Protein AF-A0AA38KCP5-F1 (afdb_monomer_lite)

Sequence (345 aa):
HHTRLYTLDSQVQYADRLSLLGIGNWLARKWRNTQTRRLEADTQVISSAKQDRYLREQWKSQLSSQTRPLPRQTKNAGRSAVEEAIRLRKVRDTLRDRVSALEDVLSDINSEDYQVAEVEGKLPDLRGKLAQVQAKLIRQEQLLGVVGQQQYRHLATSPFMALRMNAHALKVRLRNRLTSRKFERDRIERSFRRQQYNDRKVRTQTEDAVKRRDPGIQALARQYNILCHKMEELVRLKRAPRNAIAPQPIPLKELFDLDVDDVIWQDVGLDASGDIENPPAWLTDEDVKSGIKGILLRDRCDEELRRLKHECIALYHWLSEEWQVVNACIEAATNLGRCSDIVSV

Radius of gyration: 36.95 Å; chains: 1; bounding box: 89×46×126 Å

Foldseek 3Di:
DVVVVVVVVVVVVVVVVVVVVVVVVVLVVLLVVLVVLLVVLVVLQVVLVDDPVVLVVLVVVVCCVVVPPQDDDDPCPVVVLLVVLVVLVVVLVVLVVVLVVLVVLCVDPPRDPVSNVVSVVCNVVSVVVNVVSVVVNVVSCVVCPPVRNVLSVVVNVAPLSVLLQVLLSLLVVLVVLLVVLVVLVVVLVVCVVVDDDDCVPVSVVSVVVSVVCLVVSLVSLVVSQVSLVVSVVCVVVVRDPDPQDRQDRADSVCSNVDDPPGSSPDCRNNDPPVPPPDDRCCVPPPSSVSSSVSSVSNVVSVVSSVVSVVVVVVVVVVVVVVVVVVVVVVVVVVVVVVVVVVVVD

Structure (mmCIF, N/CA/C/O backbone):
data_AF-A0AA38KCP5-F1
#
_entry.id   AF-A0AA38KCP5-F1
#
loop_
_atom_site.group_PDB
_atom_site.id
_atom_site.type_symbol
_atom_site.label_atom_id
_atom_site.label_alt_id
_atom_site.label_comp_id
_atom_site.label_asym_id
_atom_site.label_entity_id
_atom_site.label_seq_id
_atom_site.pdbx_PDB_ins_code
_atom_site.Cartn_x
_atom_site.Cartn_y
_atom_site.Cartn_z
_atom_site.occupancy
_atom_site.B_iso_or_equiv
_atom_site.auth_seq_id
_atom_site.auth_comp_id
_atom_site.auth_asym_id
_atom_site.auth_atom_id
_atom_site.pdbx_PDB_model_num
ATOM 1 N N . HIS A 1 1 ? 11.038 -2.712 -60.900 1.00 60.19 1 HIS A N 1
ATOM 2 C CA . HIS A 1 1 ? 10.964 -3.723 -59.819 1.00 60.19 1 HIS A CA 1
ATOM 3 C C . HIS A 1 1 ? 12.248 -3.738 -58.976 1.00 60.19 1 HIS A C 1
ATOM 5 O O . HIS A 1 1 ? 12.170 -3.446 -57.790 1.00 60.19 1 HIS A O 1
ATOM 11 N N . HIS A 1 2 ? 13.429 -3.945 -59.577 1.00 68.62 2 HIS A N 1
ATOM 12 C CA . HIS A 1 2 ? 14.726 -3.998 -58.872 1.00 68.62 2 HIS A CA 1
ATOM 13 C C . HIS A 1 2 ? 15.135 -2.705 -58.139 1.00 68.62 2 HIS A C 1
ATOM 15 O O . HIS A 1 2 ? 15.604 -2.771 -57.009 1.00 68.62 2 HIS A O 1
ATOM 21 N N . THR A 1 3 ? 14.871 -1.526 -58.709 1.00 74.44 3 THR A N 1
ATOM 22 C CA . THR A 1 3 ? 15.211 -0.233 -58.083 1.00 74.44 3 THR A CA 1
ATOM 23 C C . THR A 1 3 ? 14.449 -0.003 -56.777 1.00 74.44 3 THR A C 1
ATOM 25 O O . THR A 1 3 ? 15.015 0.464 -55.796 1.00 74.44 3 THR A O 1
ATOM 28 N N . ARG A 1 4 ? 13.169 -0.396 -56.728 1.00 81.62 4 ARG A N 1
ATOM 29 C CA . ARG A 1 4 ? 12.330 -0.277 -55.526 1.00 81.62 4 ARG A CA 1
ATOM 30 C C . ARG A 1 4 ? 12.815 -1.200 -54.407 1.00 81.62 4 ARG A C 1
ATOM 32 O O . ARG A 1 4 ? 12.875 -0.760 -53.267 1.00 81.62 4 ARG A O 1
ATOM 39 N N . LEU A 1 5 ? 13.179 -2.441 -54.740 1.00 81.19 5 LEU A N 1
ATOM 40 C CA . LEU A 1 5 ? 13.758 -3.395 -53.786 1.00 81.19 5 LEU A CA 1
ATOM 41 C C . LEU A 1 5 ? 15.070 -2.870 -53.198 1.00 81.19 5 LEU A C 1
ATOM 43 O O . LEU A 1 5 ? 15.195 -2.811 -51.984 1.00 81.19 5 LEU A O 1
ATOM 47 N N . TYR A 1 6 ? 15.988 -2.386 -54.039 1.00 83.38 6 TYR A N 1
ATOM 48 C CA . TYR A 1 6 ? 17.248 -1.787 -53.588 1.00 83.38 6 TYR A CA 1
ATOM 49 C C . TYR A 1 6 ? 17.039 -0.577 -52.663 1.00 83.38 6 TYR A C 1
ATOM 51 O O . TYR A 1 6 ? 17.722 -0.426 -51.651 1.00 83.38 6 TYR A O 1
ATOM 59 N N . THR A 1 7 ? 16.065 0.279 -52.990 1.00 83.44 7 THR A N 1
ATOM 60 C CA . THR A 1 7 ? 15.762 1.468 -52.178 1.00 83.44 7 THR A CA 1
ATOM 61 C C . THR A 1 7 ? 15.190 1.078 -50.813 1.00 83.44 7 THR A C 1
ATOM 63 O O . THR A 1 7 ? 15.580 1.658 -49.804 1.00 83.44 7 THR A O 1
ATOM 66 N N . LEU A 1 8 ? 14.290 0.087 -50.771 1.00 85.19 8 LEU A N 1
ATOM 67 C CA . LEU A 1 8 ? 13.732 -0.434 -49.520 1.00 85.19 8 LEU A CA 1
ATOM 68 C C . LEU A 1 8 ? 14.810 -1.097 -48.659 1.00 85.19 8 LEU A C 1
ATOM 70 O O . LEU A 1 8 ? 14.883 -0.814 -47.469 1.00 85.19 8 LEU A O 1
ATOM 74 N N . ASP A 1 9 ? 15.675 -1.912 -49.258 1.00 84.81 9 ASP A N 1
ATOM 75 C CA . ASP A 1 9 ? 16.758 -2.591 -48.543 1.00 84.81 9 ASP A CA 1
ATOM 76 C C . ASP A 1 9 ? 17.764 -1.585 -47.957 1.00 84.81 9 ASP A C 1
ATOM 78 O O . ASP A 1 9 ? 18.124 -1.647 -46.783 1.00 84.81 9 ASP A O 1
ATOM 82 N N . SER A 1 10 ? 18.112 -0.547 -48.725 1.00 80.75 10 SER A N 1
ATOM 83 C CA . SER A 1 10 ? 18.959 0.557 -48.251 1.00 80.75 10 SER A CA 1
ATOM 84 C C . SER A 1 10 ? 18.321 1.334 -47.091 1.00 80.75 10 SER A C 1
ATOM 86 O O . SER A 1 10 ? 19.015 1.749 -46.161 1.00 80.75 10 SER A O 1
ATOM 88 N N . GLN A 1 11 ? 16.998 1.537 -47.124 1.00 85.06 11 GLN A N 1
ATOM 89 C CA . GLN A 1 11 ? 16.257 2.186 -46.038 1.00 85.06 11 GLN A CA 1
ATOM 90 C C . GLN A 1 11 ? 16.220 1.325 -44.772 1.00 85.06 11 GLN A C 1
ATOM 92 O O . GLN A 1 11 ? 16.405 1.863 -43.680 1.00 85.06 11 GLN A O 1
ATOM 97 N N . VAL A 1 12 ? 16.029 0.009 -44.909 1.00 85.25 12 VAL A N 1
ATOM 98 C CA . VAL A 1 12 ? 16.079 -0.946 -43.790 1.00 85.25 12 VAL A CA 1
ATOM 99 C C . VAL A 1 12 ? 17.472 -0.945 -43.162 1.00 85.25 12 VAL A C 1
ATOM 101 O O . VAL A 1 12 ? 17.599 -0.672 -41.974 1.00 85.25 12 VAL A O 1
ATOM 104 N N . GLN A 1 13 ? 18.532 -1.080 -43.963 1.00 82.94 13 GLN A N 1
ATOM 105 C CA . GLN A 1 13 ? 19.912 -1.043 -43.466 1.00 82.94 13 GLN A CA 1
ATOM 106 C C . GLN A 1 13 ? 20.279 0.282 -42.778 1.00 82.94 13 GLN A C 1
ATOM 108 O O . GLN A 1 13 ? 21.087 0.307 -41.845 1.00 82.94 13 GLN A O 1
ATOM 113 N N . TYR A 1 14 ? 19.739 1.407 -43.252 1.00 81.12 14 TYR A N 1
ATOM 114 C CA . TYR A 1 14 ? 19.916 2.704 -42.599 1.00 81.12 14 TYR A CA 1
ATOM 115 C C . TYR A 1 14 ? 19.180 2.761 -41.252 1.00 81.12 14 TYR A C 1
ATOM 117 O O . TYR A 1 14 ? 19.756 3.207 -40.255 1.00 81.12 14 TYR A O 1
ATOM 125 N N . ALA A 1 15 ? 17.936 2.274 -41.205 1.00 82.06 15 ALA A N 1
ATOM 126 C CA . ALA A 1 15 ? 17.148 2.192 -39.980 1.00 82.06 15 ALA A CA 1
ATOM 127 C C . ALA A 1 15 ? 17.803 1.269 -38.939 1.00 82.06 15 ALA A C 1
ATOM 129 O O . ALA A 1 15 ? 17.878 1.641 -37.768 1.00 82.06 15 ALA A O 1
ATOM 130 N N . ASP A 1 16 ? 18.355 0.131 -39.361 1.00 82.56 16 ASP A N 1
ATOM 131 C CA . ASP A 1 16 ? 19.052 -0.815 -38.485 1.00 82.56 16 ASP A CA 1
ATOM 132 C C . ASP A 1 16 ? 20.322 -0.201 -37.894 1.00 82.56 16 ASP A C 1
ATOM 134 O O . ASP A 1 16 ? 20.541 -0.260 -36.683 1.00 82.56 16 ASP A O 1
ATOM 138 N N . ARG A 1 17 ? 21.125 0.493 -38.713 1.00 80.75 17 ARG A N 1
ATOM 139 C CA . ARG A 1 17 ? 22.314 1.216 -38.234 1.00 80.75 17 ARG A CA 1
ATOM 140 C C . ARG A 1 17 ? 21.967 2.286 -37.200 1.00 80.75 17 ARG A C 1
ATOM 142 O O . ARG A 1 17 ? 22.635 2.386 -36.168 1.00 80.75 17 ARG A O 1
ATOM 149 N N . LEU A 1 18 ? 20.918 3.072 -37.446 1.00 85.38 18 LEU A N 1
ATOM 150 C CA . LEU A 1 18 ? 20.431 4.060 -36.479 1.00 85.38 18 LEU A CA 1
ATOM 151 C C . LEU A 1 18 ? 19.900 3.403 -35.201 1.00 85.38 18 LEU A C 1
ATOM 153 O O . LEU A 1 18 ? 20.169 3.895 -34.103 1.00 85.38 18 LEU A O 1
ATOM 157 N N . SER A 1 19 ? 19.166 2.299 -35.339 1.00 85.44 19 SER A N 1
ATOM 158 C CA . SER A 1 19 ? 18.610 1.534 -34.224 1.00 85.44 19 SER A CA 1
ATOM 159 C C . SER A 1 19 ? 19.717 0.996 -33.316 1.00 85.44 19 SER A C 1
ATOM 161 O O . SER A 1 19 ? 19.684 1.235 -32.109 1.00 85.44 19 SER A O 1
ATOM 163 N N . LEU A 1 20 ? 20.758 0.378 -33.883 1.00 83.56 20 LEU A N 1
ATOM 164 C CA . LEU A 1 20 ? 21.903 -0.164 -33.141 1.00 83.56 20 LEU A CA 1
ATOM 165 C C . LEU A 1 20 ? 22.656 0.914 -32.356 1.00 83.56 20 LEU A C 1
ATOM 167 O O . LEU A 1 20 ? 22.907 0.758 -31.157 1.00 83.56 20 LEU A O 1
ATOM 171 N N . LEU A 1 21 ? 22.958 2.047 -32.998 1.00 85.62 21 LEU A N 1
ATOM 172 C CA . LEU A 1 21 ? 23.563 3.194 -32.317 1.00 85.62 21 LEU A CA 1
ATOM 173 C C . LEU A 1 21 ? 22.639 3.723 -31.204 1.00 85.62 21 LEU A C 1
ATOM 175 O O . LEU A 1 21 ? 23.092 4.095 -30.117 1.00 85.62 21 LEU A O 1
ATOM 179 N N . GLY A 1 22 ? 21.330 3.743 -31.463 1.00 88.44 22 GLY A N 1
ATOM 180 C CA . GLY A 1 22 ? 20.297 4.110 -30.501 1.00 88.44 22 GLY A CA 1
ATOM 181 C C . GLY A 1 22 ? 20.297 3.212 -29.264 1.00 88.44 22 GLY A C 1
ATOM 182 O O . GLY A 1 22 ? 20.274 3.725 -28.143 1.00 88.44 22 GLY A O 1
ATOM 183 N N . ILE A 1 23 ? 20.392 1.894 -29.451 1.00 87.62 23 ILE A N 1
ATOM 184 C CA . ILE A 1 23 ? 20.450 0.901 -28.372 1.00 87.62 23 ILE A CA 1
ATOM 185 C C . ILE A 1 23 ? 21.725 1.084 -27.541 1.00 87.62 23 ILE A C 1
ATOM 187 O O . ILE A 1 23 ? 21.642 1.160 -26.314 1.00 87.62 23 ILE A O 1
ATOM 191 N N . GLY A 1 24 ? 22.889 1.243 -28.179 1.00 89.31 24 GLY A N 1
ATOM 192 C CA . GLY A 1 24 ? 24.151 1.494 -27.472 1.00 89.31 24 GLY A CA 1
ATOM 193 C C . GLY A 1 24 ? 24.106 2.774 -26.628 1.00 89.31 24 GLY A C 1
ATOM 194 O O . GLY A 1 24 ? 24.458 2.776 -25.445 1.00 89.31 24 GLY A O 1
ATOM 195 N N . ASN A 1 25 ? 23.575 3.861 -27.195 1.00 91.31 25 ASN A N 1
ATOM 196 C CA . ASN A 1 25 ? 23.370 5.119 -26.476 1.00 91.31 25 ASN A CA 1
ATOM 197 C C . ASN A 1 25 ? 22.371 4.983 -25.320 1.00 91.31 25 ASN A C 1
ATOM 199 O O . ASN A 1 25 ? 22.564 5.587 -24.258 1.00 91.31 25 ASN A O 1
ATOM 203 N N . TRP A 1 26 ? 21.299 4.211 -25.513 1.00 93.38 26 TRP A N 1
ATOM 204 C CA . TRP A 1 26 ? 20.316 3.924 -24.474 1.00 93.38 26 TRP A CA 1
ATOM 205 C C . TRP A 1 26 ? 20.944 3.142 -23.319 1.00 93.38 26 TRP A C 1
ATOM 207 O O . TRP A 1 26 ? 20.808 3.577 -22.173 1.00 93.38 26 TRP A O 1
ATOM 217 N N . LEU A 1 27 ? 21.699 2.076 -23.606 1.00 93.50 27 LEU A N 1
ATOM 218 C CA . LEU A 1 27 ? 22.421 1.283 -22.608 1.00 93.50 27 LEU A CA 1
ATOM 219 C C . LEU A 1 27 ? 23.406 2.140 -21.819 1.00 93.50 27 LEU A C 1
ATOM 221 O O . LEU A 1 27 ? 23.371 2.134 -20.590 1.00 93.50 27 LEU A O 1
ATOM 225 N N . ALA A 1 28 ? 24.230 2.940 -22.499 1.00 93.31 28 ALA A N 1
ATOM 226 C CA . ALA A 1 28 ? 25.203 3.808 -21.840 1.00 93.31 28 ALA A CA 1
ATOM 227 C C . ALA A 1 28 ? 24.527 4.829 -20.910 1.00 93.31 28 ALA A C 1
ATOM 229 O O . ALA A 1 28 ? 24.974 5.070 -19.786 1.00 93.31 28 ALA A O 1
ATOM 230 N N . ARG A 1 29 ? 23.421 5.433 -21.356 1.00 95.94 29 ARG A N 1
ATOM 231 C CA . ARG A 1 29 ? 22.658 6.400 -20.556 1.00 95.94 29 ARG A CA 1
ATOM 232 C C . ARG A 1 29 ? 21.994 5.733 -19.356 1.00 95.94 29 ARG A C 1
ATOM 234 O O . ARG A 1 29 ? 22.054 6.269 -18.250 1.00 95.94 29 ARG A O 1
ATOM 241 N N . LYS A 1 30 ? 21.395 4.560 -19.566 1.00 95.75 30 LYS A N 1
ATOM 242 C CA . LYS A 1 30 ? 20.775 3.752 -18.516 1.00 95.75 30 LYS A CA 1
ATOM 243 C C . LYS A 1 30 ? 21.785 3.300 -17.478 1.00 95.75 30 LYS A C 1
ATOM 245 O O . LYS A 1 30 ? 21.528 3.481 -16.296 1.00 95.75 30 LYS A O 1
ATOM 250 N N . TRP A 1 31 ? 22.939 2.804 -17.909 1.00 95.69 31 TRP A N 1
ATOM 251 C CA . TRP A 1 31 ? 24.028 2.410 -17.027 1.00 95.69 31 TRP A CA 1
ATOM 252 C C . TRP A 1 31 ? 24.447 3.558 -16.113 1.00 95.69 31 TRP A C 1
ATOM 254 O O . TRP A 1 31 ? 24.416 3.409 -14.895 1.00 95.69 31 TRP A O 1
ATOM 264 N N . ARG A 1 32 ? 24.757 4.731 -16.686 1.00 96.44 32 ARG A N 1
ATOM 265 C CA . ARG A 1 32 ? 25.131 5.919 -15.902 1.00 96.44 32 ARG A CA 1
ATOM 266 C C . ARG A 1 32 ? 24.039 6.308 -14.909 1.00 96.44 32 ARG A C 1
ATOM 268 O O . ARG A 1 32 ? 24.337 6.508 -13.741 1.00 96.44 32 ARG A O 1
ATOM 275 N N . ASN A 1 33 ? 22.780 6.357 -15.347 1.00 96.31 33 ASN A N 1
ATOM 276 C CA . ASN A 1 33 ? 21.665 6.717 -14.471 1.00 96.31 33 ASN A CA 1
ATOM 277 C C . ASN A 1 33 ? 21.493 5.732 -13.304 1.00 96.31 33 ASN A C 1
ATOM 279 O O . ASN A 1 33 ? 21.308 6.162 -12.167 1.00 96.31 33 ASN A O 1
ATOM 283 N N . THR A 1 34 ? 21.584 4.429 -13.571 1.00 95.94 34 THR A N 1
ATOM 284 C CA . THR A 1 34 ? 21.495 3.398 -12.534 1.00 95.94 34 THR A CA 1
ATOM 285 C C . THR A 1 34 ? 22.653 3.500 -11.547 1.00 95.94 34 THR A C 1
ATOM 287 O O . THR A 1 34 ? 22.428 3.369 -10.350 1.00 95.94 34 THR A O 1
ATOM 290 N N . GLN A 1 35 ? 23.867 3.796 -12.018 1.00 96.00 35 GLN A N 1
ATOM 291 C CA . GLN A 1 35 ? 25.024 4.007 -11.145 1.00 96.00 35 GLN A CA 1
ATOM 292 C C . GLN A 1 35 ? 24.859 5.245 -10.256 1.00 96.00 35 GLN A C 1
ATOM 294 O O . GLN A 1 35 ? 25.067 5.163 -9.049 1.00 96.00 35 GLN A O 1
ATOM 299 N N . THR A 1 36 ? 24.412 6.376 -10.810 1.00 96.50 36 THR A N 1
ATOM 300 C CA . THR A 1 36 ? 24.121 7.581 -10.015 1.00 96.50 36 THR A CA 1
ATOM 301 C C . THR A 1 36 ? 23.074 7.290 -8.940 1.00 96.50 36 THR A C 1
ATOM 303 O O . THR A 1 36 ? 23.299 7.564 -7.765 1.00 96.50 36 THR A O 1
ATOM 306 N N . ARG A 1 37 ? 21.964 6.642 -9.314 1.00 95.88 37 ARG A N 1
ATOM 307 C CA . ARG A 1 37 ? 20.913 6.252 -8.364 1.00 95.88 37 ARG A CA 1
ATOM 308 C C . ARG A 1 37 ? 21.386 5.252 -7.322 1.00 95.88 37 ARG A C 1
ATOM 310 O O . ARG A 1 37 ? 20.895 5.271 -6.197 1.00 95.88 37 ARG A O 1
ATOM 317 N N . ARG A 1 38 ? 22.327 4.379 -7.683 1.00 96.38 38 ARG A N 1
ATOM 318 C CA . ARG A 1 38 ? 22.929 3.437 -6.747 1.00 96.38 38 ARG A CA 1
ATOM 319 C C . ARG A 1 38 ? 23.721 4.171 -5.665 1.00 96.38 38 ARG A C 1
ATOM 321 O O . ARG A 1 38 ? 23.517 3.884 -4.493 1.00 96.38 38 ARG A O 1
ATOM 328 N N . LEU A 1 39 ? 24.539 5.150 -6.047 1.00 95.75 39 LEU A N 1
ATOM 329 C CA . LEU A 1 39 ? 25.296 5.983 -5.106 1.00 95.75 39 LEU A CA 1
ATOM 330 C C . LEU A 1 39 ? 24.382 6.807 -4.188 1.00 95.75 39 LEU A C 1
ATOM 332 O O . LEU A 1 39 ? 24.627 6.896 -2.985 1.00 95.75 39 LEU A O 1
ATOM 336 N N . GLU A 1 40 ? 23.303 7.377 -4.732 1.00 94.38 40 GLU A N 1
ATOM 337 C CA . GLU A 1 40 ? 22.275 8.065 -3.937 1.00 94.38 40 GLU A CA 1
ATOM 338 C C . GLU A 1 40 ? 21.638 7.120 -2.908 1.00 94.38 40 GLU A C 1
ATOM 340 O O . GLU A 1 40 ? 21.458 7.488 -1.747 1.00 94.38 40 GLU A O 1
ATOM 345 N N . ALA A 1 41 ? 21.319 5.891 -3.321 1.00 94.56 41 ALA A N 1
ATOM 346 C CA . ALA A 1 41 ? 20.738 4.880 -2.450 1.00 94.56 41 ALA A CA 1
ATOM 347 C C . ALA A 1 41 ? 21.701 4.460 -1.334 1.00 94.56 41 ALA A C 1
ATOM 349 O O . ALA A 1 41 ? 21.299 4.397 -0.175 1.00 94.56 41 ALA A O 1
ATOM 350 N N . ASP A 1 42 ? 22.970 4.220 -1.666 1.00 94.25 42 ASP A N 1
ATOM 351 C CA . ASP A 1 42 ? 23.997 3.860 -0.687 1.00 94.25 42 ASP A CA 1
ATOM 352 C C . ASP A 1 42 ? 24.201 4.996 0.327 1.00 94.25 42 ASP A C 1
ATOM 354 O O . ASP A 1 42 ? 24.274 4.746 1.530 1.00 94.25 42 ASP A O 1
ATOM 358 N N . THR A 1 43 ? 24.166 6.250 -0.133 1.00 94.25 43 THR A N 1
ATOM 359 C CA . THR A 1 43 ? 24.233 7.431 0.738 1.00 94.25 43 THR A CA 1
ATOM 360 C C . THR A 1 43 ? 23.035 7.498 1.689 1.00 94.25 43 THR A C 1
ATOM 362 O O . THR A 1 43 ? 23.230 7.732 2.876 1.00 94.25 43 THR A O 1
ATOM 365 N N . GLN A 1 44 ? 21.811 7.236 1.208 1.00 90.56 44 GLN A N 1
ATOM 366 C CA . GLN A 1 44 ? 20.597 7.190 2.042 1.00 90.56 44 GLN A CA 1
ATOM 367 C C . GLN A 1 44 ? 20.650 6.083 3.103 1.00 90.56 44 GLN A C 1
ATOM 369 O O . GLN A 1 44 ? 20.218 6.278 4.240 1.00 90.56 44 GLN A O 1
ATOM 374 N N . VAL A 1 45 ? 21.193 4.914 2.750 1.00 92.38 45 VAL A N 1
ATOM 375 C CA . VAL A 1 45 ? 21.376 3.815 3.707 1.00 92.38 45 VAL A CA 1
ATOM 376 C C . VAL A 1 45 ? 22.400 4.205 4.770 1.00 92.38 45 VAL A C 1
ATOM 378 O O . VAL A 1 45 ? 22.128 4.032 5.956 1.00 92.38 45 VAL A O 1
ATOM 381 N N . ILE A 1 46 ? 23.535 4.784 4.377 1.00 93.25 46 ILE A N 1
ATOM 382 C CA . ILE A 1 46 ? 24.573 5.230 5.315 1.00 93.25 46 ILE A CA 1
ATOM 383 C C . ILE A 1 46 ? 24.039 6.336 6.232 1.00 93.25 46 ILE A C 1
ATOM 385 O O . ILE A 1 46 ? 24.209 6.251 7.447 1.00 93.25 46 ILE A O 1
ATOM 389 N N . SER A 1 47 ? 23.342 7.335 5.680 1.00 92.00 47 SER A N 1
ATOM 390 C CA . SER A 1 47 ? 22.801 8.458 6.453 1.00 92.00 47 SER A CA 1
ATOM 391 C C . SER A 1 47 ? 21.742 8.029 7.464 1.00 92.00 47 SER A C 1
ATOM 393 O O . SER A 1 47 ? 21.598 8.681 8.488 1.00 92.00 47 SER A O 1
ATOM 395 N N . SER A 1 48 ? 21.024 6.929 7.207 1.00 90.81 48 SER A N 1
ATOM 396 C CA . SER A 1 48 ? 20.056 6.391 8.171 1.00 90.81 48 SER A CA 1
ATOM 397 C C . SER A 1 48 ? 20.705 5.871 9.459 1.00 90.81 48 SER A C 1
ATOM 399 O O . SER A 1 48 ? 20.014 5.665 10.454 1.00 90.81 48 SER A O 1
ATOM 401 N N . ALA A 1 49 ? 22.018 5.597 9.438 1.00 92.81 49 ALA A N 1
ATOM 402 C CA . ALA A 1 49 ? 22.766 4.993 10.541 1.00 92.81 49 ALA A CA 1
ATOM 403 C C . ALA A 1 49 ? 22.141 3.690 11.095 1.00 92.81 49 ALA A C 1
ATOM 405 O O . ALA A 1 49 ? 22.431 3.277 12.220 1.00 92.81 49 ALA A O 1
ATOM 406 N N . LYS A 1 50 ? 21.283 3.012 10.318 1.00 93.06 50 LYS A N 1
ATOM 407 C CA . LYS A 1 50 ? 20.669 1.734 10.692 1.00 93.06 50 LYS A CA 1
ATOM 408 C C . LYS A 1 50 ? 21.363 0.580 9.978 1.00 93.06 50 LYS A C 1
ATOM 410 O O . LYS A 1 50 ? 21.851 0.700 8.858 1.00 93.06 50 LYS A O 1
ATOM 415 N N . GLN A 1 51 ? 21.350 -0.588 10.613 1.00 94.00 51 GLN A N 1
ATOM 416 C CA . GLN A 1 51 ? 21.855 -1.807 9.989 1.00 94.00 51 GLN A CA 1
ATOM 417 C C . GLN A 1 51 ? 20.920 -2.291 8.873 1.00 94.00 51 GLN A C 1
ATOM 419 O O . GLN A 1 51 ? 19.700 -2.318 9.037 1.00 94.00 51 GLN A O 1
ATOM 424 N N . ASP A 1 52 ? 21.502 -2.782 7.776 1.00 92.44 52 ASP A N 1
ATOM 425 C CA . ASP A 1 52 ? 20.763 -3.310 6.619 1.00 92.44 52 ASP A CA 1
ATOM 426 C C . ASP A 1 52 ? 19.753 -4.401 7.009 1.00 92.44 52 ASP A C 1
ATOM 428 O O . ASP A 1 52 ? 18.594 -4.375 6.595 1.00 92.44 52 ASP A O 1
ATOM 432 N N . ARG A 1 53 ? 20.174 -5.329 7.881 1.00 95.44 53 ARG A N 1
ATOM 433 C CA . ARG A 1 53 ? 19.318 -6.404 8.401 1.00 95.44 53 ARG A CA 1
ATOM 434 C C . ARG A 1 53 ? 18.078 -5.853 9.104 1.00 95.44 53 ARG A C 1
ATOM 436 O O . ARG A 1 53 ? 16.973 -6.310 8.825 1.00 95.44 53 ARG A O 1
ATOM 443 N N . TYR A 1 54 ? 18.262 -4.863 9.972 1.00 94.94 54 TYR A N 1
ATOM 444 C CA . TYR A 1 54 ? 17.168 -4.240 10.711 1.00 94.94 54 TYR A CA 1
ATOM 445 C C . TYR A 1 54 ? 16.182 -3.545 9.764 1.00 94.94 54 TYR A C 1
ATOM 447 O O . TYR A 1 54 ? 14.975 -3.755 9.864 1.00 94.94 54 TYR A O 1
ATOM 455 N N . LEU A 1 55 ? 16.683 -2.795 8.776 1.00 94.81 55 LEU A N 1
ATOM 456 C CA . LEU A 1 55 ? 15.843 -2.149 7.762 1.00 94.81 55 LEU A CA 1
ATOM 457 C C . LEU A 1 55 ? 15.024 -3.174 6.958 1.00 94.81 55 LEU A C 1
ATOM 459 O O . LEU A 1 55 ? 13.840 -2.960 6.701 1.00 94.81 55 LEU A O 1
ATOM 463 N N . ARG A 1 56 ? 15.611 -4.327 6.614 1.00 95.81 56 ARG A N 1
ATOM 464 C CA . ARG A 1 56 ? 14.897 -5.423 5.934 1.00 95.81 56 ARG A CA 1
ATOM 465 C C . ARG A 1 56 ? 13.827 -6.073 6.811 1.00 95.81 56 ARG A C 1
ATOM 467 O O . ARG A 1 56 ? 12.771 -6.443 6.299 1.00 95.81 56 ARG A O 1
ATOM 474 N N . GLU A 1 57 ? 14.074 -6.229 8.108 1.00 95.00 57 GLU A N 1
ATOM 475 C CA . GLU A 1 57 ? 13.082 -6.738 9.066 1.00 95.00 57 GLU A CA 1
ATOM 476 C C . GLU A 1 57 ? 11.910 -5.758 9.222 1.00 95.00 57 GLU A C 1
ATOM 478 O O . GLU A 1 57 ? 10.748 -6.162 9.135 1.00 95.00 57 GLU A O 1
ATOM 483 N N . GLN A 1 58 ? 12.203 -4.461 9.342 1.00 92.88 58 GLN A N 1
ATOM 484 C CA . GLN A 1 58 ? 11.196 -3.400 9.374 1.00 92.88 58 GLN A CA 1
ATOM 485 C C . GLN A 1 58 ? 10.372 -3.356 8.079 1.00 92.88 58 GLN A C 1
ATOM 487 O O . GLN A 1 58 ? 9.144 -3.301 8.136 1.00 92.88 58 GLN A O 1
ATOM 492 N N . TRP A 1 59 ? 11.013 -3.502 6.917 1.00 94.38 59 TRP A N 1
ATOM 493 C CA . TRP A 1 59 ? 10.320 -3.617 5.632 1.00 94.38 59 TRP A CA 1
ATOM 494 C C . TRP A 1 59 ? 9.388 -4.840 5.563 1.00 94.38 59 TRP A C 1
ATOM 496 O O . TRP A 1 59 ? 8.245 -4.734 5.119 1.00 94.38 59 TRP A O 1
ATOM 506 N N . LYS A 1 60 ? 9.823 -6.011 6.047 1.00 93.31 60 LYS A N 1
ATOM 507 C CA . LYS A 1 60 ? 8.964 -7.210 6.113 1.00 93.31 60 LYS A CA 1
ATOM 508 C C . LYS A 1 60 ? 7.769 -7.016 7.046 1.00 93.31 60 LYS A C 1
ATOM 510 O O . LYS A 1 60 ? 6.666 -7.462 6.722 1.00 93.31 60 LYS A O 1
ATOM 515 N N . SER A 1 61 ? 7.978 -6.357 8.185 1.00 88.69 61 SER A N 1
ATOM 516 C CA . SER A 1 61 ? 6.910 -5.991 9.121 1.00 88.69 61 SER A CA 1
ATOM 517 C C . SER A 1 61 ? 5.895 -5.058 8.455 1.00 88.69 61 SER A C 1
ATOM 519 O O . SER A 1 61 ? 4.691 -5.328 8.482 1.00 88.69 61 SER A O 1
ATOM 521 N N . GLN A 1 62 ? 6.381 -4.030 7.752 1.00 87.88 62 GLN A N 1
ATOM 522 C CA . GLN A 1 62 ? 5.553 -3.119 6.967 1.00 87.88 62 GLN A CA 1
ATOM 523 C C . GLN A 1 62 ? 4.724 -3.868 5.920 1.00 87.88 62 GLN A C 1
ATOM 525 O O . GLN A 1 62 ? 3.506 -3.704 5.879 1.00 87.88 62 GLN A O 1
ATOM 530 N N . LEU A 1 63 ? 5.348 -4.730 5.113 1.00 87.00 63 LEU A N 1
ATOM 531 C CA . LEU A 1 63 ? 4.643 -5.531 4.112 1.00 87.00 63 LEU A CA 1
ATOM 532 C C . LEU A 1 63 ? 3.570 -6.415 4.742 1.00 87.00 63 LEU A C 1
ATOM 534 O O . LEU A 1 63 ? 2.442 -6.439 4.259 1.00 87.00 63 LEU A O 1
ATOM 538 N N . SER A 1 64 ? 3.893 -7.115 5.827 1.00 83.69 64 SER A N 1
ATOM 539 C CA . SER A 1 64 ? 2.953 -8.008 6.514 1.00 83.69 64 SER A CA 1
ATOM 540 C C . SER A 1 64 ? 1.736 -7.249 7.051 1.00 83.69 64 SER A C 1
ATOM 542 O O . SER A 1 64 ? 0.611 -7.737 6.967 1.00 83.69 64 SER A O 1
ATOM 544 N N . SER A 1 65 ? 1.955 -6.032 7.555 1.00 76.31 65 SER A N 1
ATOM 545 C CA . SER A 1 65 ? 0.898 -5.121 7.997 1.00 76.31 65 SER A CA 1
ATOM 546 C C . SER A 1 65 ? 0.042 -4.620 6.825 1.00 76.31 65 SER A C 1
ATOM 548 O O . SER A 1 65 ? -1.183 -4.749 6.849 1.00 76.31 65 SER A O 1
ATOM 550 N N . GLN A 1 66 ? 0.676 -4.103 5.768 1.00 77.06 66 GLN A N 1
ATOM 551 C CA . GLN A 1 66 ? -0.001 -3.424 4.658 1.00 77.06 66 GLN A CA 1
ATOM 552 C C . GLN A 1 66 ? -0.674 -4.378 3.661 1.00 77.06 66 GLN A C 1
ATOM 554 O O . GLN A 1 66 ? -1.675 -4.017 3.047 1.00 77.06 66 GLN A O 1
ATOM 559 N N . THR A 1 67 ? -0.143 -5.589 3.483 1.00 73.56 67 THR A N 1
ATOM 560 C CA . THR A 1 67 ? -0.677 -6.587 2.537 1.00 73.56 67 THR A CA 1
ATOM 561 C C . THR A 1 67 ? -1.656 -7.564 3.179 1.00 73.56 67 THR A C 1
ATOM 563 O O . THR A 1 67 ? -2.221 -8.411 2.481 1.00 73.56 67 THR A O 1
ATOM 566 N N . ARG A 1 68 ? -1.900 -7.451 4.494 1.00 72.50 68 ARG A N 1
ATOM 567 C CA . ARG A 1 68 ? -2.875 -8.288 5.193 1.00 72.50 68 ARG A CA 1
ATOM 568 C C . ARG A 1 68 ? -4.236 -8.168 4.491 1.00 72.50 68 ARG A C 1
ATOM 570 O O . ARG A 1 68 ? -4.752 -7.054 4.365 1.00 72.50 68 ARG A O 1
ATOM 577 N N . PRO A 1 69 ? -4.849 -9.287 4.055 1.00 60.94 69 PRO A N 1
ATOM 578 C CA . PRO A 1 69 ? -6.170 -9.249 3.448 1.00 60.94 69 PRO A CA 1
ATOM 579 C C . PRO A 1 69 ? -7.143 -8.547 4.387 1.00 60.94 69 PRO A C 1
ATOM 581 O O . PRO A 1 69 ? -7.156 -8.832 5.590 1.00 60.94 69 PRO A O 1
ATOM 584 N N . LEU A 1 70 ? -7.967 -7.642 3.848 1.00 53.84 70 LEU A N 1
ATOM 585 C CA . LEU A 1 70 ? -8.977 -6.997 4.675 1.00 53.84 70 LEU A CA 1
ATOM 586 C C . LEU A 1 70 ? -9.850 -8.074 5.327 1.00 53.84 70 LEU A C 1
ATOM 588 O O . LEU A 1 70 ? -10.296 -8.992 4.627 1.00 53.84 70 LEU A O 1
ATOM 592 N N . PRO A 1 71 ? -10.147 -7.951 6.632 1.00 54.31 71 PRO A N 1
ATOM 593 C CA . PRO A 1 71 ? -11.085 -8.839 7.291 1.00 54.31 71 PRO A CA 1
ATOM 594 C C . PRO A 1 71 ? -12.384 -8.895 6.485 1.00 54.31 71 PRO A C 1
ATOM 596 O O . PRO A 1 71 ? -13.020 -7.871 6.210 1.00 54.31 71 PRO A O 1
ATOM 599 N N . ARG A 1 72 ? -12.760 -10.099 6.048 1.00 44.81 72 ARG A N 1
ATOM 600 C CA . ARG A 1 72 ? -13.940 -10.307 5.212 1.00 44.81 72 ARG A CA 1
ATOM 601 C C . ARG A 1 72 ? -15.177 -10.059 6.072 1.00 44.81 72 ARG A C 1
ATOM 603 O O . ARG A 1 72 ? -15.570 -10.903 6.868 1.00 44.81 72 ARG A O 1
ATOM 610 N N . GLN A 1 73 ? -15.788 -8.885 5.935 1.00 45.22 73 GLN A N 1
ATOM 611 C CA . GLN A 1 73 ? -17.015 -8.574 6.660 1.00 45.22 73 GLN A CA 1
ATOM 612 C C . GLN A 1 73 ? -18.209 -9.197 5.926 1.00 45.22 73 GLN A C 1
ATOM 614 O O . GLN A 1 73 ? -18.618 -8.729 4.864 1.00 45.22 73 GLN A O 1
ATOM 619 N N . THR A 1 74 ? -18.809 -10.238 6.494 1.00 51.34 74 THR A N 1
ATOM 620 C CA . THR A 1 74 ? -20.194 -10.600 6.165 1.00 51.34 74 THR A CA 1
ATOM 621 C C . THR A 1 74 ? -21.108 -9.510 6.723 1.00 51.34 74 THR A C 1
ATOM 623 O O . THR A 1 74 ? -20.950 -9.145 7.891 1.00 51.34 74 THR A O 1
ATOM 626 N N . LYS A 1 75 ? -22.044 -8.996 5.906 1.00 46.66 75 LYS A N 1
ATOM 627 C CA . LYS A 1 75 ? -22.904 -7.816 6.175 1.00 46.66 75 LYS A CA 1
ATOM 628 C C . LYS A 1 75 ? -23.413 -7.700 7.621 1.00 46.66 75 LYS A C 1
ATOM 630 O O . LYS A 1 75 ? -23.510 -6.587 8.122 1.00 46.66 75 LYS A O 1
ATOM 635 N N . ASN A 1 76 ? -23.679 -8.829 8.285 1.00 47.94 76 ASN A N 1
ATOM 636 C CA . ASN A 1 76 ? -24.301 -8.871 9.604 1.00 47.94 76 ASN A CA 1
ATOM 637 C C . ASN A 1 76 ? -23.506 -9.623 10.687 1.00 47.94 76 ASN A C 1
ATOM 639 O O . ASN A 1 76 ? -24.009 -9.694 11.795 1.00 47.94 76 ASN A O 1
ATOM 643 N N . ALA A 1 77 ? -22.306 -10.175 10.456 1.00 52.09 77 ALA A N 1
ATOM 644 C CA . ALA A 1 77 ? -21.687 -11.037 11.488 1.00 52.09 77 ALA A CA 1
ATOM 645 C C . ALA A 1 77 ? -21.272 -10.276 12.749 1.00 52.09 77 ALA A C 1
ATOM 647 O O . ALA A 1 77 ? -21.568 -10.729 13.846 1.00 52.09 77 ALA A O 1
ATOM 648 N N . GLY A 1 78 ? -20.650 -9.100 12.611 1.00 50.09 78 GLY A N 1
ATOM 649 C CA . GLY A 1 78 ? -20.288 -8.281 13.774 1.00 50.09 78 GLY A CA 1
ATOM 650 C C . GLY A 1 78 ? -21.523 -7.792 14.533 1.00 50.09 78 GLY A C 1
ATOM 651 O O . GLY A 1 78 ? -21.598 -7.922 15.746 1.00 50.09 78 GLY A O 1
ATOM 652 N N . ARG A 1 79 ? -22.540 -7.310 13.808 1.00 52.00 79 ARG A N 1
ATOM 653 C CA . ARG A 1 79 ? -23.809 -6.864 14.397 1.00 52.00 79 ARG A CA 1
ATOM 654 C C . ARG A 1 79 ? -24.578 -8.011 15.058 1.00 52.00 79 ARG A C 1
ATOM 656 O O . ARG A 1 79 ? -25.048 -7.840 16.169 1.00 52.00 79 ARG A O 1
ATOM 663 N N . SER A 1 80 ? -24.651 -9.175 14.419 1.00 55.09 80 SER A N 1
ATOM 664 C CA . SER A 1 80 ? -25.317 -10.370 14.946 1.00 55.09 80 SER A CA 1
ATOM 665 C C . SER A 1 80 ? -24.579 -10.937 16.154 1.00 55.09 80 SER A C 1
ATOM 667 O O . SER A 1 80 ? -25.227 -11.313 17.120 1.00 55.09 80 SER A O 1
ATOM 669 N N . ALA A 1 81 ? -23.243 -10.968 16.136 1.00 58.72 81 ALA A N 1
ATOM 670 C CA . ALA A 1 81 ? -22.447 -11.400 17.282 1.00 58.72 81 ALA A CA 1
ATOM 671 C C . ALA A 1 81 ? -22.619 -10.446 18.472 1.00 58.72 81 ALA A C 1
ATOM 673 O O . ALA A 1 81 ? -22.716 -10.900 19.608 1.00 58.72 81 ALA A O 1
ATOM 674 N N . VAL A 1 82 ? -22.711 -9.138 18.210 1.00 58.59 82 VAL A N 1
ATOM 675 C CA . VAL A 1 82 ? -22.957 -8.118 19.238 1.00 58.59 82 VAL A CA 1
ATOM 676 C C . VAL A 1 82 ? -24.392 -8.183 19.770 1.00 58.59 82 VAL A C 1
ATOM 678 O O . VAL A 1 82 ? -24.588 -8.192 20.979 1.00 58.59 82 VAL A O 1
ATOM 681 N N . GLU A 1 83 ? -25.402 -8.275 18.905 1.00 64.62 83 GLU A N 1
ATOM 682 C CA . GLU A 1 83 ? -26.808 -8.420 19.307 1.00 64.62 83 GLU A CA 1
ATOM 683 C C . GLU A 1 83 ? -27.047 -9.716 20.091 1.00 64.62 83 GLU A C 1
ATOM 685 O O . GLU A 1 83 ? -27.826 -9.720 21.043 1.00 64.62 83 GLU A O 1
ATOM 690 N N . GLU A 1 84 ? -26.365 -10.802 19.724 1.00 71.06 84 GLU A N 1
ATOM 691 C CA . GLU A 1 84 ? -26.429 -12.073 20.445 1.00 71.06 84 GLU A CA 1
ATOM 692 C C . GLU A 1 84 ? -25.761 -11.973 21.817 1.00 71.06 84 GLU A C 1
ATOM 694 O O . GLU A 1 84 ? -26.343 -12.372 22.821 1.00 71.06 84 GLU A O 1
ATOM 699 N N . ALA A 1 85 ? -24.582 -11.357 21.905 1.00 69.31 85 ALA A N 1
ATOM 700 C CA . ALA A 1 85 ? -23.903 -11.190 23.182 1.00 69.31 85 ALA A CA 1
ATOM 701 C C . ALA A 1 85 ? -24.639 -10.203 24.120 1.00 69.31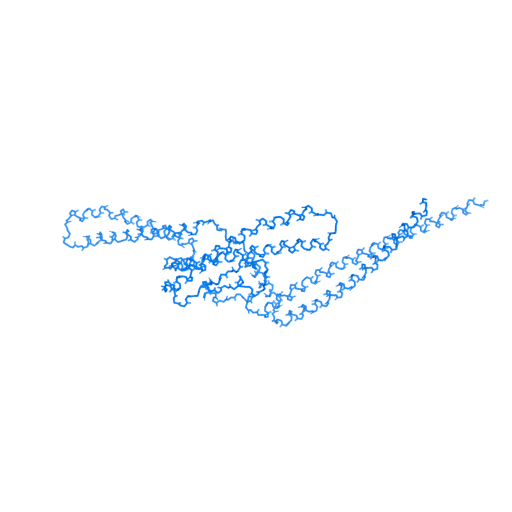 85 ALA A C 1
ATOM 703 O O . ALA A 1 85 ? -24.644 -10.408 25.335 1.00 69.31 85 ALA A O 1
ATOM 704 N N . ILE A 1 86 ? -25.329 -9.180 23.592 1.00 69.12 86 ILE A N 1
ATOM 705 C CA . ILE A 1 86 ? -26.239 -8.315 24.372 1.00 69.12 86 ILE A CA 1
ATOM 706 C C . ILE A 1 86 ? -27.443 -9.118 24.879 1.00 69.12 86 ILE A C 1
ATOM 708 O O . ILE A 1 86 ? -27.809 -8.998 26.051 1.00 69.12 86 ILE A O 1
ATOM 712 N N . ARG A 1 87 ? -28.051 -9.950 24.022 1.00 79.38 87 ARG A N 1
ATOM 713 C CA . ARG A 1 87 ? -29.163 -10.829 24.411 1.00 79.38 87 ARG A CA 1
ATOM 714 C C . ARG A 1 87 ? -28.751 -11.799 25.512 1.00 79.38 87 ARG A C 1
ATOM 716 O O . ARG A 1 87 ? -29.404 -11.831 26.550 1.00 79.38 87 ARG A O 1
ATOM 723 N N . LEU A 1 88 ? -27.642 -12.516 25.337 1.00 80.94 88 LEU A N 1
ATOM 724 C CA . LEU A 1 88 ? -27.121 -13.455 26.332 1.00 80.94 88 LEU A CA 1
ATOM 725 C C . LEU A 1 88 ? -26.797 -12.769 27.662 1.00 80.94 88 LEU A C 1
ATOM 727 O O . LEU A 1 88 ? -27.030 -13.352 28.717 1.00 80.94 88 LEU A O 1
ATOM 731 N N . ARG A 1 89 ? -26.316 -11.521 27.636 1.00 77.69 89 ARG A N 1
ATOM 732 C CA . ARG A 1 89 ? -26.042 -10.751 28.854 1.00 77.69 89 ARG A CA 1
ATOM 733 C C . ARG A 1 89 ? -27.328 -10.385 29.606 1.00 77.69 89 ARG A C 1
ATOM 735 O O . ARG A 1 89 ? -27.395 -10.627 30.804 1.00 77.69 89 ARG A O 1
ATOM 742 N N . LYS A 1 90 ? -28.369 -9.917 28.906 1.00 82.88 90 LYS A N 1
ATOM 743 C CA . LYS A 1 90 ? -29.693 -9.675 29.513 1.00 82.88 90 LYS A CA 1
ATOM 744 C C . LYS A 1 90 ? -30.313 -10.952 30.088 1.00 82.88 90 LYS A C 1
ATOM 746 O O . LYS A 1 90 ? -30.861 -10.930 31.185 1.00 82.88 90 LYS A O 1
ATOM 751 N N . VAL A 1 91 ? -30.205 -12.070 29.369 1.00 84.81 91 VAL A N 1
ATOM 752 C CA . VAL A 1 91 ? -30.697 -13.374 29.846 1.00 84.81 91 VAL A CA 1
ATOM 753 C C . VAL A 1 91 ? -29.913 -13.836 31.077 1.00 84.81 91 VAL A C 1
ATOM 755 O O . VAL A 1 91 ? -30.506 -14.320 32.032 1.00 84.81 91 VAL A O 1
ATOM 758 N N . ARG A 1 92 ? -28.589 -13.643 31.105 1.00 88.69 92 ARG A N 1
ATOM 759 C CA . ARG A 1 92 ? -27.768 -13.926 32.290 1.00 88.69 92 ARG A CA 1
ATOM 760 C C . ARG A 1 92 ? -28.204 -13.088 33.490 1.00 88.69 92 ARG A C 1
ATOM 762 O O . ARG A 1 92 ? -28.310 -13.643 34.573 1.00 88.69 92 ARG A O 1
ATOM 769 N N . ASP A 1 93 ? -28.407 -11.785 33.306 1.00 83.94 93 ASP A N 1
ATOM 770 C CA . ASP A 1 93 ? -28.742 -10.874 34.407 1.00 83.94 93 ASP A CA 1
ATOM 771 C C . ASP A 1 93 ? -30.126 -11.202 34.978 1.00 83.94 93 ASP A C 1
ATOM 773 O O . ASP A 1 93 ? -30.243 -11.464 36.165 1.00 83.94 93 ASP A O 1
ATOM 777 N N . THR A 1 94 ? -31.132 -11.389 34.120 1.00 88.06 94 THR A N 1
ATOM 778 C CA . THR A 1 94 ? -32.472 -11.831 34.557 1.00 88.06 94 THR A CA 1
ATOM 779 C C . THR A 1 94 ? -32.474 -13.196 35.254 1.00 88.06 94 THR A C 1
ATOM 781 O O . THR A 1 94 ? -33.193 -13.381 36.235 1.00 88.06 94 THR A O 1
ATOM 784 N N . LEU A 1 95 ? -31.678 -14.165 34.782 1.00 87.50 95 LEU A N 1
ATOM 785 C CA . LEU A 1 95 ? -31.528 -15.456 35.462 1.00 87.50 95 LEU A CA 1
ATOM 786 C C . LEU A 1 95 ? -30.790 -15.317 36.796 1.00 87.50 95 LEU A C 1
ATOM 788 O O . LEU A 1 95 ? -31.146 -16.008 37.743 1.00 87.50 95 LEU A O 1
ATOM 792 N N . ARG A 1 96 ? -29.788 -14.437 36.883 1.00 90.38 96 ARG A N 1
ATOM 793 C CA . ARG A 1 96 ? -29.055 -14.163 38.122 1.00 90.38 96 ARG A CA 1
ATOM 794 C C . ARG A 1 96 ? -29.965 -13.528 39.166 1.00 90.38 96 ARG A C 1
ATOM 796 O O . ARG A 1 96 ? -29.994 -14.025 40.282 1.00 90.38 96 ARG A O 1
ATOM 803 N N . ASP A 1 97 ? -30.722 -12.503 38.791 1.00 87.75 97 ASP A N 1
ATOM 804 C CA . ASP A 1 97 ? -31.651 -11.816 39.693 1.00 87.75 97 ASP A CA 1
ATOM 805 C C . ASP A 1 97 ? -32.710 -12.793 40.223 1.00 87.75 97 ASP A C 1
ATOM 807 O O . ASP A 1 97 ? -33.045 -12.791 41.403 1.00 87.75 97 ASP A O 1
ATOM 811 N N . ARG A 1 98 ? -33.188 -13.701 39.363 1.00 85.62 98 ARG A N 1
ATOM 812 C CA . ARG A 1 98 ? -34.170 -14.724 39.734 1.00 85.62 98 ARG A CA 1
ATOM 813 C C . ARG A 1 98 ? -33.591 -15.835 40.610 1.00 85.62 98 ARG A C 1
ATOM 815 O O . ARG A 1 98 ? -34.310 -16.345 41.457 1.00 85.62 98 ARG A O 1
ATOM 822 N N . VAL A 1 99 ? -32.330 -16.223 40.408 1.00 89.31 99 VAL A N 1
ATOM 823 C CA . VAL A 1 99 ? -31.629 -17.155 41.308 1.00 89.31 99 VAL A CA 1
ATOM 824 C C . VAL A 1 99 ? -31.397 -16.497 42.667 1.00 89.31 99 VAL A C 1
ATOM 826 O O . VAL A 1 99 ? -31.723 -17.117 43.667 1.00 89.31 99 VAL A O 1
ATOM 829 N N . SER A 1 100 ? -30.949 -15.237 42.700 1.00 88.44 100 SER A N 1
ATOM 830 C CA . SER A 1 100 ? -30.754 -14.476 43.943 1.00 88.44 100 SER A CA 1
ATOM 831 C C . SER A 1 100 ? -32.054 -14.359 44.737 1.00 88.44 100 SER A C 1
ATOM 833 O O . SER A 1 100 ? -32.080 -14.719 45.901 1.00 88.44 100 SER A O 1
ATOM 835 N N . ALA A 1 101 ? -33.159 -13.968 44.093 1.00 86.25 101 ALA A N 1
ATOM 836 C CA . ALA A 1 101 ? -34.452 -13.840 44.768 1.00 86.25 101 ALA A CA 1
ATOM 837 C C . ALA A 1 101 ? -34.958 -15.168 45.363 1.00 86.25 101 ALA A C 1
ATOM 839 O O . ALA A 1 101 ? -35.634 -15.172 46.384 1.00 86.25 101 ALA A O 1
ATOM 840 N N . LEU A 1 102 ? -34.649 -16.301 44.726 1.00 86.12 102 LEU A N 1
ATOM 841 C CA . LEU A 1 102 ? -34.994 -17.628 45.242 1.00 86.12 102 LEU A CA 1
ATOM 842 C C . LEU A 1 102 ? -34.044 -18.073 46.368 1.00 86.12 102 LEU A C 1
ATOM 844 O O . LEU A 1 102 ? -34.479 -18.723 47.312 1.00 86.12 102 LEU A O 1
ATOM 848 N N . GLU A 1 103 ? -32.763 -17.707 46.295 1.00 87.19 103 GLU A N 1
ATOM 849 C CA . GLU A 1 103 ? -31.785 -17.914 47.373 1.00 87.19 103 GLU A CA 1
ATOM 850 C C . GLU A 1 103 ? -32.111 -17.069 48.618 1.00 87.19 103 GLU A C 1
ATOM 852 O O . GLU A 1 103 ? -31.912 -17.540 49.738 1.00 87.19 103 GLU A O 1
ATOM 857 N N . ASP A 1 104 ? -32.680 -15.875 48.433 1.00 85.94 104 ASP A N 1
ATOM 858 C CA . ASP A 1 104 ? -33.160 -15.016 49.519 1.00 85.94 104 ASP A CA 1
ATOM 859 C C . ASP A 1 104 ? -34.355 -15.656 50.250 1.00 85.94 104 ASP A C 1
ATOM 861 O O . ASP A 1 104 ? -34.369 -15.689 51.476 1.00 85.94 104 ASP A O 1
ATOM 865 N N . VAL A 1 105 ? -35.310 -16.256 49.521 1.00 83.88 105 VAL A N 1
ATOM 866 C CA . VAL A 1 105 ? -36.451 -16.997 50.110 1.00 83.88 105 VAL A CA 1
ATOM 867 C C . VAL A 1 105 ? -35.986 -18.222 50.904 1.00 83.88 105 VAL A C 1
ATOM 869 O O . VAL A 1 105 ? -36.534 -18.515 51.961 1.00 83.88 105 VAL A O 1
ATOM 872 N N . LEU A 1 106 ? -34.949 -18.916 50.428 1.00 81.12 106 LEU A N 1
ATOM 873 C CA . LEU A 1 106 ? -34.313 -20.032 51.142 1.00 81.12 106 LEU A CA 1
ATOM 874 C C . LEU A 1 106 ? -33.561 -19.599 52.409 1.00 81.12 106 LEU A C 1
ATOM 876 O O . LEU A 1 106 ? -33.370 -20.409 53.311 1.00 81.12 106 LEU A O 1
ATOM 880 N N . SER A 1 107 ? -33.094 -18.351 52.453 1.00 82.12 107 SER A N 1
ATOM 881 C CA . SER A 1 107 ? -32.322 -17.803 53.574 1.00 82.12 107 SER A CA 1
ATOM 882 C C . SER A 1 107 ? -33.200 -17.087 54.608 1.00 82.12 107 SER A C 1
ATOM 884 O O . SER A 1 107 ? -32.722 -16.782 55.702 1.00 82.12 107 SER A O 1
ATOM 886 N N . ASP A 1 108 ? -34.464 -16.805 54.277 1.00 84.56 108 ASP A N 1
ATOM 887 C CA . ASP A 1 108 ? -35.430 -16.191 55.186 1.00 84.56 108 ASP A CA 1
ATOM 888 C C . ASP A 1 108 ? -36.002 -17.234 56.157 1.00 84.56 108 ASP A C 1
ATOM 890 O O . ASP A 1 108 ? -36.638 -18.214 55.773 1.00 84.56 108 ASP A O 1
ATOM 894 N N . ILE A 1 109 ? -35.779 -16.990 57.447 1.00 75.38 109 ILE A N 1
ATOM 895 C CA . ILE A 1 109 ? -36.195 -17.852 58.561 1.00 75.38 109 ILE A CA 1
ATOM 896 C C . ILE A 1 109 ? -37.730 -17.873 58.705 1.00 75.38 109 ILE A C 1
ATOM 898 O O . ILE A 1 109 ? -38.274 -18.786 59.321 1.00 75.38 109 ILE A O 1
ATOM 902 N N . ASN A 1 110 ? -38.434 -16.887 58.134 1.00 82.19 110 ASN A N 1
ATOM 903 C CA . ASN A 1 110 ? -39.896 -16.793 58.175 1.00 82.19 110 ASN A CA 1
ATOM 904 C C . ASN A 1 110 ? -40.599 -17.440 56.969 1.00 82.19 110 ASN A C 1
ATOM 906 O O . ASN A 1 110 ? -41.827 -17.375 56.883 1.00 82.19 110 ASN A O 1
ATOM 910 N N . SER A 1 111 ? -39.856 -18.030 56.031 1.00 81.31 111 SER A N 1
ATOM 911 C CA . SER A 1 111 ? -40.433 -18.701 54.864 1.00 81.31 111 SER A CA 1
ATOM 912 C C . SER A 1 111 ? -41.197 -19.966 55.258 1.00 81.31 111 SER A C 1
ATOM 914 O O . SER A 1 111 ? -40.736 -20.764 56.070 1.00 81.31 111 SER A O 1
ATOM 916 N N . GLU A 1 112 ? -42.367 -20.178 54.654 1.00 82.50 112 GLU A N 1
ATOM 917 C CA . GLU A 1 112 ? -43.179 -21.373 54.907 1.00 82.50 112 GLU A CA 1
ATOM 918 C C . GLU A 1 112 ? -42.562 -22.618 54.236 1.00 82.50 112 GLU A C 1
ATOM 920 O O . GLU A 1 112 ? -42.114 -22.553 53.090 1.00 82.50 112 GLU A O 1
ATOM 925 N N . ASP A 1 113 ? -42.595 -23.776 54.910 1.00 78.69 113 ASP A N 1
ATOM 926 C CA . ASP A 1 113 ? -41.940 -25.026 54.465 1.00 78.69 113 ASP A CA 1
ATOM 927 C C . ASP A 1 113 ? -42.292 -25.449 53.027 1.00 78.69 113 ASP A C 1
ATOM 929 O O . ASP A 1 113 ? -41.446 -25.964 52.292 1.00 78.69 113 ASP A O 1
ATOM 933 N N . TYR A 1 114 ? -43.531 -25.215 52.578 1.00 78.12 114 TYR A N 1
ATOM 934 C CA . TYR A 1 114 ? -43.925 -25.546 51.204 1.00 78.12 114 TYR A CA 1
ATOM 935 C C . TYR A 1 114 ? -43.273 -24.620 50.167 1.00 78.12 114 TYR A C 1
ATOM 937 O O . TYR A 1 114 ? -42.984 -25.066 49.056 1.00 78.12 114 TYR A O 1
ATOM 945 N N . GLN A 1 115 ? -43.019 -23.353 50.517 1.00 76.19 115 GLN A N 1
ATOM 946 C CA . GLN A 1 115 ? -42.318 -22.405 49.649 1.00 76.19 115 GLN A CA 1
ATOM 947 C C . GLN A 1 115 ? -40.851 -22.809 49.530 1.00 76.19 115 GLN A C 1
ATOM 949 O O . GLN A 1 115 ? -40.312 -22.831 48.427 1.00 76.19 115 GLN A O 1
ATOM 954 N N . VAL A 1 116 ? -40.232 -23.215 50.642 1.00 79.31 116 VAL A N 1
ATOM 955 C CA . VAL A 1 116 ? -38.853 -23.720 50.670 1.00 79.31 116 VAL A CA 1
ATOM 956 C C . VAL A 1 116 ? -38.712 -24.953 49.770 1.00 79.31 116 VAL A C 1
ATOM 958 O O . VAL A 1 116 ? -37.890 -24.945 48.854 1.00 79.31 116 VAL A O 1
ATOM 961 N N . ALA A 1 117 ? -39.578 -25.961 49.927 1.00 79.19 117 ALA A N 1
ATOM 962 C CA . ALA A 1 117 ? -39.547 -27.178 49.109 1.00 79.19 117 ALA A CA 1
ATOM 963 C C . ALA A 1 117 ? -39.784 -26.910 47.605 1.00 79.19 117 ALA A C 1
ATOM 965 O O . ALA A 1 117 ? -39.156 -27.527 46.738 1.00 79.19 117 ALA A O 1
ATOM 966 N N . GLU A 1 118 ? -40.670 -25.967 47.263 1.00 82.00 118 GLU A N 1
ATOM 967 C CA . GLU A 1 118 ? -40.918 -25.571 45.872 1.00 82.00 118 GLU A CA 1
ATOM 968 C C . GLU A 1 118 ? -39.707 -24.856 45.249 1.00 82.00 118 GLU A C 1
ATOM 970 O O . GLU A 1 118 ? -39.373 -25.074 44.075 1.00 82.00 118 GLU A O 1
ATOM 975 N N . VAL A 1 119 ? -39.035 -24.007 46.029 1.00 82.12 119 VAL A N 1
ATOM 976 C CA . VAL A 1 119 ? -37.822 -23.307 45.608 1.00 82.12 119 VAL A CA 1
ATOM 977 C C . VAL A 1 119 ? -36.671 -24.296 45.412 1.00 82.12 119 VAL A C 1
ATOM 979 O O . VAL A 1 119 ? -36.025 -24.253 44.360 1.00 82.12 119 VAL A O 1
ATOM 982 N N . GLU A 1 120 ? -36.457 -25.226 46.346 1.00 83.19 120 GLU A N 1
ATOM 983 C CA . GLU A 1 120 ? -35.427 -26.273 46.254 1.00 83.19 120 GLU A CA 1
ATOM 984 C C . GLU A 1 120 ? -35.564 -27.126 44.988 1.00 83.19 120 GLU A C 1
ATOM 986 O O . GLU A 1 120 ? -34.558 -27.471 44.366 1.00 83.19 120 GLU A O 1
ATOM 991 N N . GLY A 1 121 ? -36.795 -27.403 44.542 1.00 83.12 121 GLY A N 1
ATOM 992 C CA . GLY A 1 121 ? -37.044 -28.123 43.292 1.00 83.12 121 GLY A CA 1
ATOM 993 C C . GLY A 1 121 ? -36.687 -27.328 42.026 1.00 83.12 121 GLY A C 1
ATOM 994 O O . GLY A 1 121 ? -36.218 -27.899 41.042 1.00 83.12 121 GLY A O 1
ATOM 995 N N . LYS A 1 122 ? -36.882 -26.001 42.022 1.00 85.31 122 LYS A N 1
ATOM 996 C CA . LYS A 1 122 ? -36.686 -25.135 40.835 1.00 85.31 122 LYS A CA 1
ATOM 997 C C . LYS A 1 122 ? -35.267 -24.575 40.706 1.00 85.31 122 LYS A C 1
ATOM 999 O O . LYS A 1 122 ? -34.824 -24.244 39.600 1.00 85.31 122 LYS A O 1
ATOM 1004 N N . LEU A 1 123 ? -34.557 -24.436 41.823 1.00 87.88 123 LEU A N 1
ATOM 1005 C CA . LEU A 1 123 ? -33.234 -23.817 41.897 1.00 87.88 123 LEU A CA 1
ATOM 1006 C C . LEU A 1 123 ? -32.152 -24.531 41.054 1.00 87.88 123 LEU A C 1
ATOM 1008 O O . LEU A 1 123 ? -31.401 -23.833 40.362 1.00 87.88 123 LEU A O 1
ATOM 1012 N N . PRO A 1 124 ? -32.055 -25.879 41.034 1.00 88.75 124 PRO A N 1
ATOM 1013 C CA . PRO A 1 124 ? -31.029 -26.597 40.273 1.00 88.75 124 PRO A CA 1
ATOM 1014 C C . PRO A 1 124 ? -31.138 -26.342 38.768 1.00 88.75 124 PRO A C 1
ATOM 1016 O O . PRO A 1 124 ? -30.135 -26.070 38.105 1.00 88.75 124 PRO A O 1
ATOM 1019 N N . ASP A 1 125 ? -32.362 -26.331 38.241 1.00 87.00 125 ASP A N 1
ATOM 1020 C CA . ASP A 1 125 ? -32.644 -26.067 36.830 1.00 87.00 125 ASP A CA 1
ATOM 1021 C C . ASP A 1 125 ? -32.262 -24.642 36.420 1.00 87.00 125 ASP A C 1
ATOM 1023 O O . ASP A 1 125 ? -31.693 -24.416 35.345 1.00 87.00 125 ASP A O 1
ATOM 1027 N N . LEU A 1 126 ? -32.562 -23.655 37.269 1.00 86.25 126 LEU A N 1
ATOM 1028 C CA . LEU A 1 126 ? -32.210 -22.258 37.016 1.00 86.25 126 LEU A CA 1
ATOM 1029 C C . LEU A 1 126 ? -30.700 -22.026 37.115 1.00 86.25 126 LEU A C 1
ATOM 1031 O O . LEU A 1 126 ? -30.140 -21.350 36.248 1.00 86.25 126 LEU A O 1
ATOM 1035 N N . ARG A 1 127 ? -30.022 -22.646 38.090 1.00 87.75 127 ARG A N 1
ATOM 1036 C CA . ARG A 1 127 ? -28.553 -22.646 38.189 1.00 87.75 127 ARG A CA 1
ATOM 1037 C C . ARG A 1 127 ? -27.908 -23.317 36.972 1.00 87.75 127 ARG A C 1
ATOM 1039 O O . ARG A 1 127 ? -26.960 -22.772 36.406 1.00 87.75 127 ARG A O 1
ATOM 1046 N N . GLY A 1 128 ? -28.463 -24.433 36.497 1.00 87.56 128 GLY A N 1
ATOM 1047 C CA . GLY A 1 128 ? -28.021 -25.108 35.275 1.00 87.56 128 GLY A CA 1
ATOM 1048 C C . GLY A 1 128 ? -28.153 -24.223 34.029 1.00 87.56 128 GLY A C 1
ATOM 1049 O O . GLY A 1 128 ? -27.206 -24.088 33.250 1.00 87.56 128 GLY A O 1
ATOM 1050 N N . LYS A 1 129 ? -29.294 -23.541 33.865 1.00 89.12 129 LYS A N 1
ATOM 1051 C CA . LYS A 1 129 ? -29.517 -22.572 32.774 1.00 89.12 129 LYS A CA 1
ATOM 1052 C C . LYS A 1 129 ? -28.565 -21.376 32.861 1.00 89.12 129 LYS A C 1
ATOM 1054 O O . LYS A 1 129 ? -27.996 -20.979 31.841 1.00 89.12 129 LYS A O 1
ATOM 1059 N N . LEU A 1 130 ? -28.346 -20.831 34.060 1.00 88.38 130 LEU A N 1
ATOM 1060 C CA . LEU A 1 130 ? -27.392 -19.745 34.305 1.00 88.38 130 LEU A CA 1
ATOM 1061 C C . LEU A 1 130 ? -25.973 -20.155 33.879 1.00 88.38 130 LEU A C 1
ATOM 1063 O O . LEU A 1 130 ? -25.327 -19.426 33.122 1.00 88.38 130 LEU A O 1
ATOM 1067 N N . ALA A 1 131 ? -25.517 -21.339 34.298 1.00 88.12 131 ALA A N 1
ATOM 1068 C CA . ALA A 1 131 ? -24.200 -21.870 33.959 1.00 88.12 131 ALA A CA 1
ATOM 1069 C C . ALA A 1 131 ? -24.029 -22.070 32.443 1.00 88.12 131 ALA A C 1
ATOM 1071 O O . ALA A 1 131 ? -22.999 -21.704 31.874 1.00 88.12 131 ALA A O 1
ATOM 1072 N N . GLN A 1 132 ? -25.056 -22.574 31.749 1.00 88.31 132 GLN A N 1
ATOM 1073 C CA . GLN A 1 132 ? -25.026 -22.726 30.291 1.00 88.31 132 GLN A CA 1
ATOM 1074 C C . GLN A 1 132 ? -24.910 -21.381 29.560 1.00 88.31 132 GLN A C 1
ATOM 1076 O O . GLN A 1 132 ? -24.117 -21.257 28.620 1.00 88.31 132 GLN A O 1
ATOM 1081 N N . VAL A 1 133 ? -25.677 -20.367 29.977 1.00 86.00 133 VAL A N 1
ATOM 1082 C CA . VAL A 1 133 ? -25.613 -19.022 29.381 1.00 86.00 133 VAL A CA 1
ATOM 1083 C C . VAL A 1 133 ? -24.264 -18.365 29.672 1.00 86.00 133 VAL A C 1
ATOM 1085 O O . VAL A 1 133 ? -23.669 -17.784 28.766 1.00 86.00 133 VAL A O 1
ATOM 1088 N N . GLN A 1 134 ? -23.726 -18.517 30.885 1.00 83.94 134 GLN A N 1
ATOM 1089 C CA . GLN A 1 134 ? -22.385 -18.039 31.236 1.00 83.94 134 GLN A CA 1
ATOM 1090 C C . GLN A 1 134 ? -21.295 -18.720 30.399 1.00 83.94 134 GLN A C 1
ATOM 1092 O O . GLN A 1 134 ? -20.442 -18.033 29.846 1.00 83.94 134 GLN A O 1
ATOM 1097 N N . ALA A 1 135 ? -21.352 -20.041 30.213 1.00 81.50 135 ALA A N 1
ATOM 1098 C CA . ALA A 1 135 ? -20.391 -20.776 29.390 1.00 81.50 135 ALA A CA 1
ATOM 1099 C C . ALA A 1 135 ? -20.470 -20.407 27.896 1.00 81.50 135 ALA A C 1
ATOM 1101 O O . ALA A 1 135 ? -19.453 -20.419 27.197 1.00 81.50 135 ALA A O 1
ATOM 1102 N N . LYS A 1 136 ? -21.666 -20.087 27.381 1.00 81.81 136 LYS A N 1
ATOM 1103 C CA . LYS A 1 136 ? -21.838 -19.542 26.023 1.00 81.81 136 LYS A CA 1
ATOM 1104 C C . LYS A 1 136 ? -21.249 -18.136 25.910 1.00 81.81 136 LYS A C 1
ATOM 1106 O O . LYS A 1 136 ? -20.516 -17.875 24.962 1.00 81.81 136 LYS A O 1
ATOM 1111 N N . LEU A 1 137 ? -21.504 -17.275 26.897 1.00 77.44 137 LEU A N 1
ATOM 1112 C CA . LEU A 1 137 ? -20.958 -15.919 26.952 1.00 77.44 137 LEU A CA 1
ATOM 1113 C C . LEU A 1 137 ? -19.423 -15.942 26.999 1.00 77.44 137 LEU A C 1
ATOM 1115 O O . LEU A 1 137 ? -18.788 -15.249 26.216 1.00 77.44 137 LEU A O 1
ATOM 1119 N N . ILE A 1 138 ? -18.827 -16.783 27.851 1.00 71.75 138 ILE A N 1
ATOM 1120 C CA . ILE A 1 138 ? -17.369 -16.938 27.971 1.00 71.75 138 ILE A CA 1
ATOM 1121 C C . ILE A 1 138 ? -16.762 -17.422 26.653 1.00 71.75 138 ILE A C 1
ATOM 1123 O O . ILE A 1 138 ? -15.796 -16.830 26.187 1.00 71.75 138 ILE A O 1
ATOM 1127 N N . ARG A 1 139 ? -17.342 -18.444 26.006 1.00 72.06 139 ARG A N 1
ATOM 1128 C CA . ARG A 1 139 ? -16.868 -18.915 24.691 1.00 72.06 139 ARG A CA 1
ATOM 1129 C C . ARG A 1 139 ? -16.935 -17.820 23.630 1.00 72.06 139 ARG A C 1
ATOM 1131 O O . ARG A 1 139 ? -15.999 -17.647 22.858 1.00 72.06 139 ARG A O 1
ATOM 1138 N N . GLN A 1 140 ? -18.028 -17.067 23.600 1.00 66.06 140 GLN A N 1
ATOM 1139 C CA . GLN A 1 140 ? -18.208 -15.978 22.646 1.00 66.06 140 GLN A CA 1
ATOM 1140 C C . GLN A 1 140 ? -17.252 -14.808 22.922 1.00 66.06 140 GLN A C 1
ATOM 1142 O O . GLN A 1 140 ? -16.737 -14.202 21.988 1.00 66.06 140 GLN A O 1
ATOM 1147 N N . GLU A 1 141 ? -16.959 -14.531 24.192 1.00 60.69 141 GLU A N 1
ATOM 1148 C CA . GLU A 1 141 ? -15.967 -13.545 24.609 1.00 60.69 141 GLU A CA 1
ATOM 1149 C C . GLU A 1 141 ? -14.518 -14.006 24.320 1.00 60.69 141 GLU A C 1
ATOM 1151 O O . GLU A 1 141 ? -13.704 -13.203 23.873 1.00 60.69 141 GLU A O 1
ATOM 1156 N N . GLN A 1 142 ? -14.196 -15.294 24.476 1.00 58.66 142 GLN A N 1
ATOM 1157 C CA . GLN A 1 142 ? -12.887 -15.871 24.130 1.00 58.66 142 GLN A CA 1
ATOM 1158 C C . GLN A 1 142 ? -12.612 -15.841 22.621 1.00 58.66 142 GLN A C 1
ATOM 1160 O O . GLN A 1 142 ? -11.492 -15.548 22.209 1.00 58.66 142 GLN A O 1
ATOM 1165 N N . LEU A 1 143 ? -13.635 -16.071 21.790 1.00 55.59 143 LEU A N 1
ATOM 1166 C CA . LEU A 1 143 ? -13.538 -15.946 20.329 1.00 55.59 143 LEU A CA 1
ATOM 1167 C C . LEU A 1 143 ? -13.227 -14.513 19.866 1.00 55.59 143 LEU A C 1
ATOM 1169 O O . LEU A 1 143 ? -12.706 -14.323 18.769 1.00 55.59 143 LEU A O 1
ATOM 1173 N N . LEU A 1 144 ? -13.537 -13.509 20.691 1.00 49.53 144 LEU A N 1
ATOM 1174 C CA . LEU A 1 144 ? -13.225 -12.103 20.429 1.00 49.53 144 LEU A CA 1
ATOM 1175 C C . LEU A 1 144 ? -11.808 -11.716 20.910 1.00 49.53 144 LEU A C 1
ATOM 1177 O O . LEU A 1 144 ? -11.285 -10.692 20.475 1.00 49.53 144 LEU A O 1
ATOM 1181 N N . GLY A 1 145 ? -11.158 -12.531 21.752 1.00 46.84 145 GLY A N 1
ATOM 1182 C CA . GLY A 1 145 ? -9.855 -12.243 22.367 1.00 46.84 145 GLY A CA 1
ATOM 1183 C C . GLY A 1 145 ? -9.908 -11.150 23.449 1.00 46.84 145 GLY A C 1
ATOM 1184 O O . GLY A 1 145 ? -10.896 -10.433 23.577 1.00 46.84 145 GLY A O 1
ATOM 1185 N N . VAL A 1 146 ? -8.829 -10.986 24.227 1.00 43.28 146 VAL A N 1
ATOM 1186 C CA . VAL A 1 146 ? -8.764 -10.043 25.375 1.00 43.28 146 VAL A CA 1
ATOM 1187 C C . VAL A 1 146 ? -8.963 -8.580 24.938 1.00 43.28 146 VAL A C 1
ATOM 1189 O O . VAL A 1 146 ? -9.704 -7.825 25.570 1.00 43.28 146 VAL A O 1
ATOM 1192 N N . VAL A 1 147 ? -8.383 -8.200 23.794 1.00 42.75 147 VAL A N 1
ATOM 1193 C CA . VAL A 1 147 ? -8.540 -6.864 23.186 1.00 42.75 147 VAL A CA 1
ATOM 1194 C C . VAL A 1 147 ? -9.955 -6.673 22.626 1.00 42.75 147 VAL A C 1
ATOM 1196 O O . VAL A 1 147 ? -10.567 -5.620 22.811 1.00 42.75 147 VAL A O 1
ATOM 1199 N N . GLY A 1 148 ? -10.526 -7.713 22.007 1.00 45.34 148 GLY A N 1
ATOM 1200 C CA . GLY A 1 148 ? -11.902 -7.682 21.519 1.00 45.34 148 GLY A CA 1
ATOM 1201 C C . GLY A 1 148 ? -12.934 -7.677 22.645 1.00 45.34 148 GLY A C 1
ATOM 1202 O O . GLY A 1 148 ? -13.979 -7.066 22.470 1.00 45.34 148 GLY A O 1
ATOM 1203 N N . GLN A 1 149 ? -12.648 -8.259 23.816 1.00 42.84 149 GLN A N 1
ATOM 1204 C CA . GLN A 1 149 ? -13.486 -8.194 25.022 1.00 42.84 149 GLN A CA 1
ATOM 1205 C C . GLN A 1 149 ? -13.573 -6.775 25.598 1.00 42.84 149 GLN A C 1
ATOM 1207 O O . GLN A 1 149 ? -14.670 -6.323 25.938 1.00 42.84 149 GLN A O 1
ATOM 1212 N N . GLN A 1 150 ? -12.446 -6.064 25.707 1.00 46.62 150 GLN A N 1
ATOM 1213 C CA . GLN A 1 150 ? -12.424 -4.672 26.170 1.00 46.62 150 GLN A CA 1
ATOM 1214 C C . GLN A 1 150 ? -13.105 -3.753 25.150 1.00 46.62 150 GLN A C 1
ATOM 1216 O O . GLN A 1 150 ? -14.032 -3.024 25.509 1.00 46.62 150 GLN A O 1
ATOM 1221 N N . GLN A 1 151 ? -12.759 -3.877 23.863 1.00 48.78 151 GLN A N 1
ATOM 1222 C CA . GLN A 1 151 ? -13.445 -3.157 22.787 1.00 48.78 151 GLN A CA 1
ATOM 1223 C C . GLN A 1 151 ? -14.944 -3.470 22.764 1.00 48.78 151 GLN A C 1
ATOM 1225 O O . GLN A 1 151 ? -15.743 -2.549 22.664 1.00 48.78 151 GLN A O 1
ATOM 1230 N N . TYR A 1 152 ? -15.358 -4.727 22.938 1.00 50.78 152 TYR A N 1
ATOM 1231 C CA . TYR A 1 152 ? -16.763 -5.145 22.987 1.00 50.78 152 TYR A CA 1
ATOM 1232 C C . TYR A 1 152 ? -17.518 -4.550 24.181 1.00 50.78 152 TYR A C 1
ATOM 1234 O O . TYR A 1 152 ? -18.625 -4.037 24.014 1.00 50.78 152 TYR A O 1
ATOM 1242 N N . ARG A 1 153 ? -16.929 -4.562 25.384 1.00 48.44 153 ARG A N 1
ATOM 1243 C CA . ARG A 1 153 ? -17.528 -3.926 26.570 1.00 48.44 153 ARG A CA 1
ATOM 1244 C C . ARG A 1 153 ? -17.683 -2.418 26.362 1.00 48.44 153 ARG A C 1
ATOM 1246 O O . ARG A 1 153 ? -18.743 -1.886 26.678 1.00 48.44 153 ARG A O 1
ATOM 1253 N N . HIS A 1 154 ? -16.716 -1.749 25.739 1.00 51.44 154 HIS A N 1
ATOM 1254 C CA . HIS A 1 154 ? -16.825 -0.329 25.384 1.00 51.44 154 HIS A CA 1
ATOM 1255 C C . HIS A 1 154 ? -17.817 -0.052 24.232 1.00 51.44 154 HIS A C 1
ATOM 1257 O O . HIS A 1 154 ? -18.564 0.925 24.290 1.00 51.44 154 HIS A O 1
ATOM 1263 N N . LEU A 1 155 ? -17.895 -0.930 23.225 1.00 52.19 155 LEU A N 1
ATOM 1264 C CA . LEU A 1 155 ? -18.833 -0.864 22.092 1.00 52.19 155 LEU A CA 1
ATOM 1265 C C . LEU A 1 155 ? -20.289 -1.046 22.529 1.00 52.19 155 LEU A C 1
ATOM 1267 O O . LEU A 1 155 ? -21.170 -0.348 22.034 1.00 52.19 155 LEU A O 1
ATOM 1271 N N . ALA A 1 156 ? -20.541 -1.967 23.461 1.00 51.12 156 ALA A N 1
ATOM 1272 C CA . ALA A 1 156 ? -21.867 -2.214 24.020 1.00 51.12 156 ALA A CA 1
ATOM 1273 C C . ALA A 1 156 ? -22.342 -1.076 24.942 1.00 51.12 156 ALA A C 1
ATOM 1275 O O . ALA A 1 156 ? -23.542 -0.936 25.167 1.00 51.12 156 ALA A O 1
ATOM 1276 N N . THR A 1 157 ? -21.415 -0.261 25.455 1.00 57.59 157 THR A N 1
ATOM 1277 C CA . THR A 1 157 ? -21.705 0.802 26.430 1.00 57.59 157 THR A CA 1
ATOM 1278 C C . THR A 1 157 ? -22.009 2.154 25.766 1.00 57.59 157 THR A C 1
ATOM 1280 O O . THR A 1 157 ? -22.661 2.992 26.381 1.00 57.59 157 THR A O 1
ATOM 1283 N N . SER A 1 158 ? -21.607 2.392 24.503 1.00 66.38 158 SER A N 1
ATOM 1284 C CA . SER A 1 158 ? -21.864 3.673 23.817 1.00 66.38 158 SER A CA 1
ATOM 1285 C C . SER A 1 158 ? -22.203 3.530 22.318 1.00 66.38 158 SER A C 1
ATOM 1287 O O . SER A 1 158 ? -21.362 3.065 21.542 1.00 66.38 158 SER A O 1
ATOM 1289 N N . PRO A 1 159 ? -23.373 4.032 21.858 1.00 74.75 159 PRO A N 1
ATOM 1290 C CA . PRO A 1 159 ? -23.734 4.101 20.435 1.00 74.75 159 PRO A CA 1
ATOM 1291 C C . PRO A 1 159 ? -22.699 4.822 19.556 1.00 74.75 159 PRO A C 1
ATOM 1293 O O . PRO A 1 159 ? -22.519 4.472 18.389 1.00 74.75 159 PRO A O 1
ATOM 1296 N N . PHE A 1 160 ? -21.982 5.802 20.118 1.00 72.69 160 PHE A N 1
ATOM 1297 C CA . PHE A 1 160 ? -20.942 6.557 19.417 1.00 72.69 160 PHE A CA 1
ATOM 1298 C C . PHE A 1 160 ? -19.749 5.670 19.026 1.00 72.69 160 PHE A C 1
ATOM 1300 O O . PHE A 1 160 ? -19.236 5.770 17.913 1.00 72.69 160 PHE A O 1
ATOM 1307 N N . MET A 1 161 ? -19.343 4.748 19.903 1.00 69.12 161 MET A N 1
ATOM 1308 C CA . MET A 1 161 ? -18.210 3.848 19.656 1.00 69.12 161 MET A CA 1
ATOM 1309 C C . MET A 1 161 ? -18.495 2.853 18.531 1.00 69.12 161 MET A C 1
ATOM 1311 O O . MET A 1 161 ? -17.630 2.599 17.689 1.00 69.12 161 MET A O 1
ATOM 1315 N N . ALA A 1 162 ? -19.726 2.340 18.472 1.00 72.81 162 ALA A N 1
ATOM 1316 C CA . ALA A 1 162 ? -20.161 1.461 17.394 1.00 72.81 162 ALA A CA 1
ATOM 1317 C C . ALA A 1 162 ? -20.159 2.179 16.034 1.00 72.81 162 ALA A C 1
ATOM 1319 O O . ALA A 1 162 ? -19.714 1.614 15.032 1.00 72.81 162 ALA A O 1
ATOM 1320 N N . LEU A 1 163 ? -20.618 3.434 15.982 1.00 77.88 163 LEU A N 1
ATOM 1321 C CA . LEU A 1 163 ? -20.556 4.246 14.763 1.00 77.88 163 LEU A CA 1
ATOM 1322 C C . LEU A 1 163 ? -19.107 4.533 14.351 1.00 77.88 163 LEU A C 1
ATOM 1324 O O . LEU A 1 163 ? -18.781 4.358 13.177 1.00 77.88 163 LEU A O 1
ATOM 1328 N N . ARG A 1 164 ? -18.232 4.865 15.310 1.00 75.56 164 ARG A N 1
ATOM 1329 C CA . ARG A 1 164 ? -16.806 5.135 15.075 1.00 75.56 164 ARG A CA 1
ATOM 1330 C C . ARG A 1 164 ? -16.080 3.954 14.437 1.00 75.56 164 ARG A C 1
ATOM 1332 O O . ARG A 1 164 ? -15.424 4.120 13.413 1.00 75.56 164 ARG A O 1
ATOM 1339 N N . MET A 1 165 ? -16.241 2.749 14.984 1.00 72.88 165 MET A N 1
ATOM 1340 C CA . MET A 1 165 ? -15.613 1.551 14.412 1.00 72.88 165 MET A CA 1
ATOM 1341 C C . MET A 1 165 ? -16.140 1.214 13.016 1.00 72.88 165 MET A C 1
ATOM 1343 O O . MET A 1 165 ? -15.364 0.861 12.127 1.00 72.88 165 MET A O 1
ATOM 1347 N N . ASN A 1 166 ? -17.450 1.351 12.797 1.00 77.44 166 ASN A N 1
ATOM 1348 C CA . ASN A 1 166 ? -18.032 1.137 11.475 1.00 77.44 166 ASN A CA 1
ATOM 1349 C C . ASN A 1 166 ? -17.508 2.160 10.457 1.00 77.44 166 ASN A C 1
ATOM 1351 O O . ASN A 1 166 ? -17.177 1.782 9.332 1.00 77.44 166 ASN A O 1
ATOM 1355 N N . ALA A 1 167 ? -17.382 3.429 10.855 1.00 81.62 167 ALA A N 1
ATOM 1356 C CA . ALA A 1 167 ? -16.820 4.485 10.022 1.00 81.62 167 ALA A CA 1
ATOM 1357 C C . ALA A 1 167 ? -15.346 4.210 9.691 1.00 81.62 167 ALA A C 1
ATOM 1359 O O . ALA A 1 167 ? -14.979 4.243 8.517 1.00 81.62 167 ALA A O 1
ATOM 1360 N N . HIS A 1 168 ? -14.530 3.819 10.673 1.00 77.62 168 HIS A N 1
ATOM 1361 C CA . HIS A 1 168 ? -13.133 3.439 10.451 1.00 77.62 168 HIS A CA 1
ATOM 1362 C C . HIS A 1 168 ? -13.008 2.256 9.472 1.00 77.62 168 HIS A C 1
ATOM 1364 O O . HIS A 1 168 ? -12.292 2.330 8.473 1.00 77.62 168 HIS A O 1
ATOM 1370 N N . ALA A 1 169 ? -13.795 1.192 9.663 1.00 76.38 169 ALA A N 1
ATOM 1371 C CA . ALA A 1 169 ? -13.791 0.030 8.772 1.00 76.38 169 ALA A CA 1
ATOM 1372 C C . ALA A 1 169 ? -14.268 0.348 7.340 1.00 76.38 169 ALA A C 1
ATOM 1374 O O . ALA A 1 169 ? -13.845 -0.311 6.381 1.00 76.38 169 ALA A O 1
ATOM 1375 N N . LEU A 1 170 ? -15.179 1.313 7.171 1.00 83.81 170 LEU A N 1
ATOM 1376 C CA . LEU A 1 170 ? -15.572 1.816 5.852 1.00 83.81 170 LEU A CA 1
ATOM 1377 C C . LEU A 1 170 ? -14.470 2.675 5.232 1.00 83.81 170 LEU A C 1
ATOM 1379 O O . LEU A 1 170 ? -14.189 2.495 4.049 1.00 83.81 170 LEU A O 1
ATOM 1383 N N . LYS A 1 171 ? -13.804 3.532 6.013 1.00 82.88 171 LYS A N 1
ATOM 1384 C CA . LYS A 1 171 ? -12.707 4.387 5.543 1.00 82.88 171 LYS A CA 1
ATOM 1385 C C . LYS A 1 171 ? -11.513 3.568 5.059 1.00 82.88 171 LYS A C 1
ATOM 1387 O O . LYS A 1 171 ? -11.044 3.782 3.945 1.00 82.88 171 LYS A O 1
ATOM 1392 N N . VAL A 1 172 ? -11.104 2.541 5.808 1.00 78.81 172 VAL A N 1
ATOM 1393 C CA . VAL A 1 172 ? -10.051 1.592 5.391 1.00 78.81 172 VAL A CA 1
ATOM 1394 C C . VAL A 1 172 ? -10.426 0.874 4.090 1.00 78.81 172 VAL A C 1
ATOM 1396 O O . VAL A 1 172 ? -9.603 0.731 3.184 1.00 78.81 172 VAL A O 1
ATOM 1399 N N . ARG A 1 173 ? -11.682 0.433 3.945 1.00 83.38 173 ARG A N 1
ATOM 1400 C CA . ARG A 1 173 ? -12.163 -0.185 2.696 1.00 83.38 173 ARG A CA 1
ATOM 1401 C C . ARG A 1 173 ? -12.170 0.790 1.529 1.00 83.38 173 ARG A C 1
ATOM 1403 O O . ARG A 1 173 ? -11.798 0.410 0.420 1.00 83.38 173 ARG A O 1
ATOM 1410 N N . LEU A 1 174 ? -12.606 2.018 1.777 1.00 86.69 174 LEU A N 1
ATOM 1411 C CA . LEU A 1 174 ? -12.657 3.074 0.784 1.00 86.69 174 LEU A CA 1
ATOM 1412 C C . LEU A 1 174 ? -11.248 3.406 0.281 1.00 86.69 174 LEU A C 1
ATOM 1414 O O . LEU A 1 174 ? -11.037 3.340 -0.927 1.00 86.69 174 LEU A O 1
ATOM 1418 N N . ARG A 1 175 ? -10.277 3.612 1.187 1.00 86.25 175 ARG A N 1
ATOM 1419 C CA . ARG A 1 175 ? -8.845 3.769 0.863 1.00 86.25 175 ARG A CA 1
ATOM 1420 C C . ARG A 1 175 ? -8.352 2.654 -0.051 1.00 86.25 175 ARG A C 1
ATOM 1422 O O . ARG A 1 175 ? -7.841 2.919 -1.129 1.00 86.25 175 ARG A O 1
ATOM 1429 N N . ASN A 1 176 ? -8.581 1.398 0.329 1.00 83.50 176 ASN A N 1
ATOM 1430 C CA . ASN A 1 176 ? -8.130 0.256 -0.466 1.00 83.50 176 ASN A CA 1
ATOM 1431 C C . ASN A 1 176 ? -8.731 0.233 -1.878 1.00 83.50 176 ASN A C 1
ATOM 1433 O O . ASN A 1 176 ? -8.011 -0.001 -2.851 1.00 83.50 176 ASN A O 1
ATOM 1437 N N . ARG A 1 177 ? -10.037 0.504 -2.017 1.00 86.75 177 ARG A N 1
ATOM 1438 C CA . ARG A 1 177 ? -10.679 0.553 -3.339 1.00 86.75 177 ARG A CA 1
ATOM 1439 C C . ARG A 1 177 ? -10.200 1.726 -4.186 1.00 86.75 177 ARG A C 1
ATOM 1441 O O . ARG A 1 177 ? -10.019 1.550 -5.386 1.00 86.75 177 ARG A O 1
ATOM 1448 N N . LEU A 1 178 ? -9.988 2.885 -3.573 1.00 87.50 178 LEU A N 1
ATOM 1449 C CA . LEU A 1 178 ? -9.435 4.069 -4.224 1.00 87.50 178 LEU A CA 1
ATOM 1450 C C . LEU A 1 178 ? -8.017 3.802 -4.737 1.00 87.50 178 LEU A C 1
ATOM 1452 O O . LEU A 1 178 ? -7.739 4.021 -5.915 1.00 87.50 178 LEU A O 1
ATOM 1456 N N . THR A 1 179 ? -7.164 3.210 -3.902 1.00 84.81 179 THR A N 1
ATOM 1457 C CA . THR A 1 179 ? -5.803 2.806 -4.270 1.00 84.81 179 THR A CA 1
ATOM 1458 C C . THR A 1 179 ? -5.797 1.756 -5.384 1.00 84.81 179 THR A C 1
ATOM 1460 O O . THR A 1 179 ? -5.074 1.908 -6.366 1.00 84.81 179 THR A O 1
ATOM 1463 N N . SER A 1 180 ? -6.643 0.721 -5.297 1.00 85.00 180 SER A N 1
ATOM 1464 C CA . SER A 1 180 ? -6.774 -0.282 -6.369 1.00 85.00 180 SER A CA 1
ATOM 1465 C C . SER A 1 180 ? -7.220 0.348 -7.688 1.00 85.00 180 SER A C 1
ATOM 1467 O O . SER A 1 180 ? -6.625 0.078 -8.728 1.00 85.00 180 SER A O 1
ATOM 1469 N N . ARG A 1 181 ? -8.218 1.240 -7.648 1.00 86.56 181 ARG A N 1
ATOM 1470 C CA . ARG A 1 181 ? -8.682 1.979 -8.829 1.00 86.56 181 ARG A CA 1
ATOM 1471 C C . ARG A 1 181 ? -7.560 2.837 -9.429 1.00 86.56 181 ARG A C 1
ATOM 1473 O O . ARG A 1 181 ? -7.406 2.853 -10.648 1.00 86.56 181 ARG A O 1
ATOM 1480 N N . LYS A 1 182 ? -6.769 3.528 -8.596 1.00 84.56 182 LYS A N 1
ATOM 1481 C CA . LYS A 1 182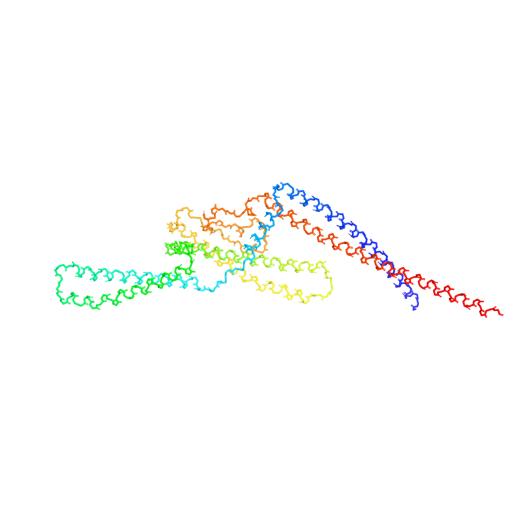 ? -5.617 4.334 -9.038 1.00 84.56 182 LYS A CA 1
ATOM 1482 C C . LYS A 1 182 ? -4.590 3.463 -9.762 1.00 84.56 182 LYS A C 1
ATOM 1484 O O . LYS A 1 182 ? -4.241 3.768 -10.895 1.00 84.56 182 LYS A O 1
ATOM 1489 N N . PHE A 1 183 ? -4.206 2.322 -9.188 1.00 82.50 183 PHE A N 1
ATOM 1490 C CA . PHE A 1 183 ? -3.279 1.392 -9.842 1.00 82.50 183 PHE A CA 1
ATOM 1491 C C . PHE A 1 183 ? -3.820 0.796 -11.147 1.00 82.50 183 PHE A C 1
ATOM 1493 O O . PHE A 1 183 ? -3.062 0.631 -12.104 1.00 82.50 183 PHE A O 1
ATOM 1500 N N . GLU A 1 184 ? -5.116 0.486 -11.213 1.00 83.00 184 GLU A N 1
ATOM 1501 C CA . GLU A 1 184 ? -5.762 0.028 -12.447 1.00 83.00 184 GLU A CA 1
ATOM 1502 C C . GLU A 1 184 ? -5.713 1.111 -13.533 1.00 83.00 184 GLU A C 1
ATOM 1504 O O . GLU A 1 184 ? -5.351 0.818 -14.674 1.00 83.00 184 GLU A O 1
ATOM 1509 N N . ARG A 1 185 ? -5.980 2.374 -13.176 1.00 83.12 185 ARG A N 1
ATOM 1510 C CA . ARG A 1 185 ? -5.879 3.515 -14.095 1.00 83.12 185 ARG A CA 1
ATOM 1511 C C . ARG A 1 185 ? -4.441 3.763 -14.558 1.00 83.12 185 ARG A C 1
ATOM 1513 O O . ARG A 1 185 ? -4.215 3.894 -15.758 1.00 83.12 185 ARG A O 1
ATOM 1520 N N . ASP A 1 186 ? -3.467 3.715 -13.652 1.00 81.88 186 ASP A N 1
ATOM 1521 C CA . ASP A 1 186 ? -2.042 3.855 -13.983 1.00 81.88 186 ASP A CA 1
ATOM 1522 C C . ASP A 1 186 ? -1.551 2.742 -14.918 1.00 81.88 186 ASP A C 1
ATOM 1524 O O . ASP A 1 186 ? -0.644 2.949 -15.730 1.00 81.88 186 ASP A O 1
ATOM 1528 N N . ARG A 1 187 ? -2.110 1.531 -14.794 1.00 78.38 187 ARG A N 1
ATOM 1529 C CA . ARG A 1 187 ? -1.814 0.414 -15.698 1.00 78.38 187 ARG A CA 1
ATOM 1530 C C . ARG A 1 187 ? -2.334 0.706 -17.107 1.00 78.38 187 ARG A C 1
ATOM 1532 O O . ARG A 1 187 ? -1.594 0.482 -18.066 1.00 78.38 187 ARG A O 1
ATOM 1539 N N . ILE A 1 188 ? -3.554 1.237 -17.229 1.00 74.69 188 ILE A N 1
ATOM 1540 C CA . ILE A 1 188 ? -4.126 1.678 -18.512 1.00 74.69 188 ILE A CA 1
ATOM 1541 C C . ILE A 1 188 ? -3.253 2.786 -19.115 1.00 74.69 188 ILE A C 1
ATOM 1543 O O . ILE A 1 188 ? -2.847 2.687 -20.272 1.00 74.69 188 ILE A O 1
ATOM 1547 N N . GLU A 1 189 ? -2.872 3.791 -18.330 1.00 76.69 189 GLU A N 1
ATOM 1548 C CA . GLU A 1 189 ? -2.056 4.907 -18.816 1.00 76.69 189 GLU A CA 1
ATOM 1549 C C . GLU A 1 189 ? -0.656 4.461 -19.272 1.00 76.69 189 GLU A C 1
ATOM 1551 O O . GLU A 1 189 ? -0.168 4.866 -20.328 1.00 76.69 189 GLU A O 1
ATOM 1556 N N . ARG A 1 190 ? -0.005 3.555 -18.533 1.00 73.88 190 ARG A N 1
ATOM 1557 C CA . ARG A 1 190 ? 1.283 2.985 -18.956 1.00 73.88 190 ARG A CA 1
ATOM 1558 C C . ARG A 1 190 ? 1.166 2.148 -20.226 1.00 73.88 190 ARG A C 1
ATOM 1560 O O . ARG A 1 190 ? 2.091 2.180 -21.036 1.00 73.88 190 ARG A O 1
ATOM 1567 N N . SER A 1 191 ? 0.056 1.432 -20.418 1.00 67.44 191 SER A N 1
ATOM 1568 C CA . SER A 1 191 ? -0.207 0.713 -21.672 1.00 67.44 191 SER A CA 1
ATOM 1569 C C . SER A 1 191 ? -0.385 1.675 -22.854 1.00 67.44 191 SER A C 1
ATOM 1571 O O . SER A 1 191 ? 0.166 1.428 -23.923 1.00 67.44 191 SER A O 1
ATOM 1573 N N . PHE A 1 192 ? -1.032 2.829 -22.634 1.00 64.56 192 PHE A N 1
ATOM 1574 C CA . PHE A 1 192 ? -1.201 3.879 -23.643 1.00 64.56 192 PHE A CA 1
ATOM 1575 C C . PHE A 1 192 ? 0.138 4.403 -24.168 1.00 64.56 192 PHE A C 1
ATOM 1577 O O . PHE A 1 192 ? 0.315 4.561 -25.371 1.00 64.56 192 PHE A O 1
ATOM 1584 N N . ARG A 1 193 ? 1.107 4.618 -23.270 1.00 67.50 193 ARG A N 1
ATOM 1585 C CA . ARG A 1 193 ? 2.439 5.126 -23.634 1.00 67.50 193 ARG A CA 1
ATOM 1586 C C . ARG A 1 193 ? 3.332 4.086 -24.325 1.00 67.50 193 ARG A C 1
ATOM 1588 O O . ARG A 1 193 ? 4.330 4.471 -24.921 1.00 67.50 193 ARG A O 1
ATOM 1595 N N . ARG A 1 194 ? 3.022 2.786 -24.219 1.00 65.06 194 ARG A N 1
ATOM 1596 C CA . ARG A 1 194 ? 3.866 1.693 -24.746 1.00 65.06 194 ARG A CA 1
ATOM 1597 C C . ARG A 1 194 ? 3.372 1.077 -26.057 1.00 65.06 194 ARG A C 1
ATOM 1599 O O . ARG A 1 194 ? 4.166 0.415 -26.714 1.00 65.06 194 ARG A O 1
ATOM 1606 N N . GLN A 1 195 ? 2.107 1.254 -26.445 1.00 58.25 195 GLN A N 1
ATOM 1607 C CA . GLN A 1 195 ? 1.523 0.514 -27.572 1.00 58.25 195 GLN A CA 1
ATOM 1608 C C . GLN A 1 195 ? 0.584 1.393 -28.406 1.00 58.25 195 GLN A C 1
ATOM 1610 O O . GLN A 1 195 ? -0.507 1.750 -27.964 1.00 58.25 195 GLN A O 1
ATOM 1615 N N . GLN A 1 196 ? 1.000 1.728 -29.633 1.00 55.84 196 GLN A N 1
ATOM 1616 C CA . GLN A 1 196 ? 0.257 2.650 -30.497 1.00 55.84 196 GLN A CA 1
ATOM 1617 C C . GLN A 1 196 ? -0.816 2.006 -31.391 1.00 55.84 196 GLN A C 1
ATOM 1619 O O . GLN A 1 196 ? -1.645 2.767 -31.876 1.00 55.84 196 GLN A O 1
ATOM 1624 N N . TYR A 1 197 ? -0.882 0.676 -31.601 1.00 54.25 197 TYR A N 1
ATOM 1625 C CA . TYR A 1 197 ? -1.740 0.171 -32.697 1.00 54.25 197 TYR A CA 1
ATOM 1626 C C . TYR A 1 197 ? -2.718 -1.002 -32.466 1.00 54.25 197 TYR A C 1
ATOM 1628 O O . TYR A 1 197 ? -3.739 -0.993 -33.141 1.00 54.25 197 TYR A O 1
ATOM 1636 N N . ASN A 1 198 ? -2.553 -1.946 -31.522 1.00 56.41 198 ASN A N 1
ATOM 1637 C CA . ASN A 1 198 ? -3.341 -3.206 -31.602 1.00 56.41 198 ASN A CA 1
ATOM 1638 C C . ASN A 1 198 ? -4.154 -3.677 -30.381 1.00 56.41 198 ASN A C 1
ATOM 1640 O O . ASN A 1 198 ? -4.613 -4.812 -30.391 1.00 56.41 198 ASN A O 1
ATOM 1644 N N . ASP A 1 199 ? -4.435 -2.837 -29.375 1.00 66.50 199 ASP A N 1
ATOM 1645 C CA . ASP A 1 199 ? -5.144 -3.318 -28.166 1.00 66.50 199 ASP A CA 1
ATOM 1646 C C . ASP A 1 199 ? -6.358 -2.482 -27.723 1.00 66.50 199 ASP A C 1
ATOM 1648 O O . ASP A 1 199 ? -6.731 -2.420 -26.551 1.00 66.50 199 ASP A O 1
ATOM 1652 N N . ARG A 1 200 ? -7.020 -1.811 -28.675 1.00 70.06 200 ARG A N 1
ATOM 1653 C CA . ARG A 1 200 ? -8.158 -0.911 -28.397 1.00 70.06 200 ARG A CA 1
ATOM 1654 C C . ARG A 1 200 ? -9.309 -1.610 -27.653 1.00 70.06 200 ARG A C 1
ATOM 1656 O O . ARG A 1 200 ? -9.926 -0.987 -26.798 1.00 70.06 200 ARG A O 1
ATOM 1663 N N . LYS A 1 201 ? -9.555 -2.899 -27.928 1.00 70.75 201 LYS A N 1
ATOM 1664 C CA . LYS A 1 201 ? -10.646 -3.690 -27.326 1.00 70.75 201 LYS A CA 1
ATOM 1665 C C . LYS A 1 201 ? -10.369 -4.087 -25.870 1.00 70.75 201 LYS A C 1
ATOM 1667 O O 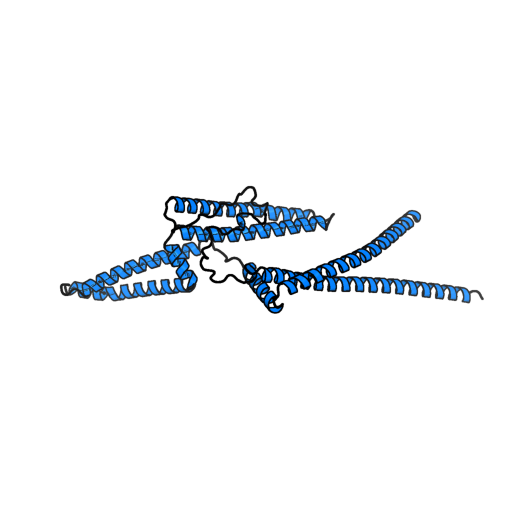. LYS A 1 201 ? -11.247 -3.926 -25.023 1.00 70.75 201 LYS A O 1
ATOM 1672 N N . VAL A 1 202 ? -9.157 -4.554 -25.559 1.00 69.88 202 VAL A N 1
ATOM 1673 C CA . VAL A 1 202 ? -8.739 -4.857 -24.174 1.00 69.88 202 VAL A CA 1
ATOM 1674 C C . VAL A 1 202 ? -8.737 -3.580 -23.335 1.00 69.88 202 VAL A C 1
ATOM 1676 O O . VAL A 1 202 ? -9.170 -3.580 -22.181 1.00 69.88 202 VAL A O 1
ATOM 1679 N N . ARG A 1 203 ? -8.344 -2.454 -23.939 1.00 69.00 203 ARG A N 1
ATOM 1680 C CA . ARG A 1 203 ? -8.383 -1.132 -23.307 1.00 69.00 203 ARG A CA 1
ATOM 1681 C C . ARG A 1 203 ? -9.798 -0.689 -22.960 1.00 69.00 203 ARG A C 1
ATOM 1683 O O . ARG A 1 203 ? -10.049 -0.417 -21.792 1.00 69.00 203 ARG A O 1
ATOM 1690 N N . THR A 1 204 ? -10.730 -0.704 -23.915 1.00 75.31 204 THR A N 1
ATOM 1691 C CA . THR A 1 204 ? -12.137 -0.358 -23.642 1.00 75.31 204 THR A CA 1
ATOM 1692 C C . THR A 1 204 ? -12.741 -1.271 -22.578 1.00 75.31 204 THR A C 1
ATOM 1694 O O . THR A 1 204 ? -13.396 -0.795 -21.660 1.00 75.31 204 THR A O 1
ATOM 1697 N N . GLN A 1 205 ? -12.444 -2.575 -22.619 1.00 77.25 205 GLN A N 1
ATOM 1698 C CA . GLN A 1 205 ? -12.923 -3.516 -21.603 1.00 77.25 205 GLN A CA 1
ATOM 1699 C C . GLN A 1 205 ? -12.383 -3.197 -20.203 1.00 77.25 205 GLN A C 1
ATOM 1701 O O . GLN A 1 205 ? -13.124 -3.301 -19.224 1.00 77.25 205 GLN A O 1
ATOM 1706 N N . THR A 1 206 ? -11.113 -2.799 -20.104 1.00 71.44 206 THR A N 1
ATOM 1707 C CA . THR A 1 206 ? -10.470 -2.452 -18.830 1.00 71.44 206 THR A CA 1
ATOM 1708 C C . THR A 1 206 ? -10.957 -1.095 -18.312 1.00 71.44 206 THR A C 1
ATOM 1710 O O . THR A 1 206 ? -11.281 -0.979 -17.133 1.00 71.44 206 THR A O 1
ATOM 1713 N N . GLU A 1 207 ? -11.093 -0.089 -19.181 1.00 79.81 207 GLU A N 1
ATOM 1714 C CA . GLU A 1 207 ? -11.688 1.215 -18.850 1.00 79.81 207 GLU A CA 1
ATOM 1715 C C . GLU A 1 207 ? -13.135 1.064 -18.363 1.00 79.81 207 GLU A C 1
ATOM 1717 O O . GLU A 1 207 ? -13.505 1.626 -17.330 1.00 79.81 207 GLU A O 1
ATOM 1722 N N . ASP A 1 208 ? -13.937 0.245 -19.044 1.00 81.69 208 ASP A N 1
ATOM 1723 C CA . ASP A 1 208 ? -15.303 -0.063 -18.627 1.00 81.69 208 ASP A CA 1
ATOM 1724 C C . ASP A 1 208 ? -15.328 -0.828 -17.303 1.00 81.69 208 ASP A C 1
ATOM 1726 O O . ASP A 1 208 ? -16.184 -0.582 -16.455 1.00 81.69 208 ASP A O 1
ATOM 1730 N N . ALA A 1 209 ? -14.393 -1.756 -17.082 1.00 79.44 209 ALA A N 1
ATOM 1731 C CA . ALA A 1 209 ? -14.284 -2.473 -15.814 1.00 79.44 209 ALA A CA 1
ATOM 1732 C C . ALA A 1 209 ? -13.953 -1.533 -14.644 1.00 79.44 209 ALA A C 1
ATOM 1734 O O . ALA A 1 209 ? -14.531 -1.701 -13.569 1.00 79.44 209 ALA A O 1
ATOM 1735 N N . VAL A 1 210 ? -13.091 -0.530 -14.858 1.00 83.00 210 VAL A N 1
ATOM 1736 C CA . VAL A 1 210 ? -12.815 0.525 -13.872 1.00 83.00 210 VAL A CA 1
ATOM 1737 C C . VAL A 1 210 ? -14.082 1.348 -13.625 1.00 83.00 210 VAL A C 1
ATOM 1739 O O . VAL A 1 210 ? -14.547 1.398 -12.489 1.00 83.00 210 VAL A O 1
ATOM 1742 N N . LYS A 1 211 ? -14.718 1.887 -14.677 1.00 84.00 211 LYS A N 1
ATOM 1743 C CA . LYS A 1 211 ? -15.949 2.697 -14.566 1.00 84.00 211 LYS A CA 1
ATOM 1744 C C . LYS A 1 211 ? -17.092 1.963 -13.862 1.00 84.00 211 LYS A C 1
ATOM 1746 O O . LYS A 1 211 ? -17.815 2.563 -13.073 1.00 84.00 211 LYS A O 1
ATOM 1751 N N . ARG A 1 212 ? -17.248 0.651 -14.083 1.00 85.19 212 ARG A N 1
ATOM 1752 C CA . ARG A 1 212 ? -18.263 -0.178 -13.400 1.00 85.19 212 ARG A CA 1
ATOM 1753 C C . ARG A 1 212 ? -18.071 -0.238 -11.883 1.00 85.19 212 ARG A C 1
ATOM 1755 O O . ARG A 1 212 ? -19.028 -0.513 -11.160 1.00 85.19 212 ARG A O 1
ATOM 1762 N N . ARG A 1 213 ? -16.855 -0.014 -11.380 1.00 83.38 213 ARG A N 1
ATOM 1763 C CA . ARG A 1 213 ? -16.546 -0.062 -9.943 1.00 83.38 213 ARG A CA 1
ATOM 1764 C C . ARG A 1 213 ? -16.790 1.279 -9.251 1.00 83.38 213 ARG A C 1
ATOM 1766 O O . ARG A 1 213 ? -17.068 1.274 -8.049 1.00 83.38 213 ARG A O 1
ATOM 1773 N N . ASP A 1 214 ? -16.766 2.389 -9.988 1.00 87.62 214 ASP A N 1
ATOM 1774 C CA . ASP A 1 214 ? -16.932 3.756 -9.472 1.00 87.62 214 ASP A CA 1
ATOM 1775 C C . ASP A 1 214 ? -18.192 3.949 -8.615 1.00 87.62 214 ASP A C 1
ATOM 1777 O O . ASP A 1 214 ? -18.059 4.462 -7.497 1.00 87.62 214 ASP A O 1
ATOM 1781 N N . PRO A 1 215 ? -19.392 3.481 -9.026 1.00 90.38 215 PRO A N 1
ATOM 1782 C CA . PRO A 1 215 ? -20.601 3.653 -8.221 1.00 90.38 215 PRO A CA 1
ATOM 1783 C C . PRO A 1 215 ? -20.504 2.942 -6.869 1.00 90.38 215 PRO A C 1
ATOM 1785 O O . PRO A 1 215 ? -21.022 3.430 -5.864 1.00 90.38 215 PRO A O 1
ATOM 1788 N N . GLY A 1 216 ? -19.807 1.801 -6.822 1.00 88.75 216 GLY A N 1
ATOM 1789 C CA . GLY A 1 216 ? -19.563 1.059 -5.588 1.00 88.75 216 GLY A CA 1
ATOM 1790 C C . GLY A 1 216 ? -18.614 1.793 -4.640 1.00 88.75 216 GLY A C 1
ATOM 1791 O O . GLY A 1 216 ? -18.809 1.751 -3.427 1.00 88.75 216 GLY A O 1
ATOM 1792 N N . ILE A 1 217 ? -17.613 2.496 -5.176 1.00 88.81 217 ILE A N 1
ATOM 1793 C CA . ILE A 1 217 ? -16.696 3.331 -4.386 1.00 88.81 217 ILE A CA 1
ATOM 1794 C C . ILE A 1 217 ? -17.438 4.563 -3.847 1.00 88.81 217 ILE A C 1
ATOM 1796 O O . ILE A 1 217 ? -17.381 4.839 -2.650 1.00 88.81 217 ILE A O 1
ATOM 1800 N N . GLN A 1 218 ? -18.230 5.236 -4.686 1.00 91.50 218 GLN A N 1
ATOM 1801 C CA . GLN A 1 218 ? -19.085 6.351 -4.265 1.00 91.50 218 GLN A CA 1
ATOM 1802 C C . GLN A 1 218 ? -20.138 5.930 -3.231 1.00 91.50 218 GLN A C 1
ATOM 1804 O O . GLN A 1 218 ? -20.468 6.697 -2.331 1.00 91.50 218 GLN A O 1
ATOM 1809 N N . ALA A 1 219 ? -20.691 4.718 -3.333 1.00 90.94 219 ALA A N 1
ATOM 1810 C CA . ALA A 1 219 ? -21.621 4.187 -2.338 1.00 90.94 219 ALA A CA 1
ATOM 1811 C C . ALA A 1 219 ? -20.950 3.998 -0.968 1.00 90.94 219 ALA A C 1
ATOM 1813 O O . ALA A 1 219 ? -21.549 4.345 0.048 1.00 90.94 219 ALA A O 1
ATOM 1814 N N . LEU A 1 220 ? -19.705 3.510 -0.933 1.00 89.19 220 LEU A N 1
ATOM 1815 C CA . LEU A 1 220 ? -18.936 3.392 0.310 1.00 89.19 220 LEU A CA 1
ATOM 1816 C C . LEU A 1 220 ? -18.634 4.762 0.926 1.00 89.19 220 LEU A C 1
ATOM 1818 O O . LEU A 1 220 ? -18.813 4.929 2.129 1.00 89.19 220 LEU A O 1
ATOM 1822 N N . ALA A 1 221 ? -18.244 5.746 0.110 1.00 90.75 221 ALA A N 1
ATOM 1823 C CA . ALA A 1 221 ? -18.026 7.117 0.571 1.00 90.75 221 ALA A CA 1
ATOM 1824 C C . ALA A 1 221 ? -19.314 7.745 1.131 1.00 90.75 221 ALA A C 1
ATOM 1826 O O . ALA A 1 221 ? -19.302 8.316 2.218 1.00 90.75 221 ALA A O 1
ATOM 1827 N N . ARG A 1 222 ? -20.459 7.547 0.462 1.00 92.94 222 ARG A N 1
ATOM 1828 C CA . ARG A 1 222 ? -21.774 7.975 0.972 1.00 92.94 222 ARG A CA 1
ATOM 1829 C C . ARG A 1 222 ? -22.122 7.321 2.309 1.00 92.94 222 ARG A C 1
ATOM 1831 O O . ARG A 1 222 ? -22.550 8.011 3.227 1.00 92.94 222 ARG A O 1
ATOM 1838 N N . GLN A 1 223 ? -21.925 6.008 2.439 1.00 89.69 223 GLN A N 1
ATOM 1839 C CA . GLN A 1 223 ? -22.176 5.289 3.694 1.00 89.69 223 GLN A CA 1
ATOM 1840 C C . GLN A 1 223 ? -21.282 5.786 4.831 1.00 89.69 223 GLN A C 1
ATOM 1842 O O . GLN A 1 223 ? -21.762 5.942 5.950 1.00 89.69 223 GLN A O 1
ATOM 1847 N N . TYR A 1 224 ? -20.010 6.061 4.541 1.00 90.00 224 TYR A N 1
ATOM 1848 C CA . TYR A 1 224 ? -19.086 6.655 5.500 1.00 90.00 224 TYR A CA 1
ATOM 1849 C C . TYR A 1 224 ? -19.559 8.048 5.946 1.00 90.00 224 TYR A C 1
ATOM 1851 O O . TYR A 1 224 ? -19.710 8.271 7.144 1.00 90.00 224 TYR A O 1
ATOM 1859 N N . ASN A 1 225 ? -19.912 8.938 5.011 1.00 93.00 225 ASN A N 1
ATOM 1860 C CA . ASN A 1 225 ? -20.392 10.288 5.335 1.00 93.00 225 ASN A CA 1
ATOM 1861 C C . ASN A 1 225 ? -21.669 10.264 6.195 1.00 93.00 225 ASN A C 1
ATOM 1863 O O . ASN A 1 225 ? -21.799 11.052 7.127 1.00 93.00 225 ASN A O 1
ATOM 1867 N N . ILE A 1 226 ? -22.588 9.318 5.952 1.00 92.56 226 ILE A N 1
ATOM 1868 C CA . ILE A 1 226 ? -23.775 9.123 6.805 1.00 92.56 226 ILE A CA 1
ATOM 1869 C C . ILE A 1 226 ? -23.372 8.805 8.254 1.00 92.56 226 ILE A C 1
ATOM 1871 O O . ILE A 1 226 ? -24.019 9.277 9.188 1.00 92.56 226 ILE A O 1
ATOM 1875 N N . LEU A 1 227 ? -22.328 7.998 8.467 1.00 87.56 227 LEU A N 1
ATOM 1876 C CA . LEU A 1 227 ? -21.838 7.699 9.815 1.00 87.56 227 LEU A CA 1
ATOM 1877 C C . LEU A 1 227 ? -21.159 8.915 10.456 1.00 87.56 227 LEU A C 1
ATOM 1879 O O . LEU A 1 227 ? -21.384 9.141 11.642 1.00 87.56 227 LEU A O 1
ATOM 1883 N N . CYS A 1 228 ? -20.408 9.714 9.689 1.00 88.31 228 CYS A N 1
ATOM 1884 C CA . CYS A 1 228 ? -19.836 10.979 10.161 1.00 88.31 228 CYS A CA 1
ATOM 1885 C C . CYS A 1 228 ? -20.918 11.910 10.718 1.00 88.31 228 CYS A C 1
ATOM 1887 O O . CYS A 1 228 ? -20.815 12.338 11.865 1.00 88.31 228 CYS A O 1
ATOM 1889 N N . HIS A 1 229 ? -22.000 12.135 9.965 1.00 91.06 229 HIS A N 1
ATOM 1890 C CA . HIS A 1 229 ? -23.102 12.993 10.411 1.00 91.06 229 HIS A CA 1
ATOM 1891 C C . HIS A 1 229 ? -23.813 12.446 11.657 1.00 91.06 229 HIS A C 1
ATOM 1893 O O . HIS A 1 229 ? -24.104 13.195 12.584 1.00 91.06 229 HIS A O 1
ATOM 1899 N N . LYS A 1 230 ? -24.025 11.126 11.752 1.00 87.50 230 LYS A N 1
ATOM 1900 C CA . LYS A 1 230 ? -24.592 10.513 12.971 1.00 87.50 230 LYS A CA 1
ATOM 1901 C C . LYS A 1 230 ? -23.688 10.690 14.192 1.00 87.50 230 LYS A C 1
ATOM 1903 O O . LYS A 1 230 ? -24.174 10.847 15.309 1.00 87.50 230 LYS A O 1
ATOM 1908 N N . MET A 1 231 ? -22.371 10.629 14.004 1.00 82.94 231 MET A N 1
ATOM 1909 C CA . MET A 1 231 ? -21.407 10.867 15.079 1.00 82.94 231 MET A CA 1
ATOM 1910 C C . MET A 1 231 ? -21.384 12.340 15.496 1.00 82.94 231 MET A C 1
ATOM 1912 O O . MET A 1 231 ? -21.364 12.622 16.691 1.00 82.94 231 MET A O 1
ATOM 1916 N N . GLU A 1 232 ? -21.452 13.258 14.536 1.00 88.81 232 GLU A N 1
ATOM 1917 C CA . GLU A 1 232 ? -21.572 14.700 14.763 1.00 88.81 232 GLU A CA 1
ATOM 1918 C C . GLU A 1 232 ? -22.837 15.045 15.567 1.00 88.81 232 GLU A C 1
ATOM 1920 O O . GLU A 1 232 ? -22.767 15.767 16.563 1.00 88.81 232 GLU A O 1
ATOM 1925 N N . GLU A 1 233 ? -23.980 14.442 15.227 1.00 88.88 233 GLU A N 1
ATOM 1926 C CA . GLU A 1 233 ? -25.220 14.585 15.994 1.00 88.88 233 GLU A CA 1
ATOM 1927 C C . GLU A 1 233 ? -25.072 14.104 17.444 1.00 88.88 233 GLU A C 1
ATOM 1929 O O . GLU A 1 233 ? -25.524 14.783 18.367 1.00 88.88 233 GLU A O 1
ATOM 1934 N N . LEU A 1 234 ? -24.418 12.962 17.678 1.00 83.12 234 LEU A N 1
ATOM 1935 C CA . LEU A 1 234 ? -24.195 12.440 19.031 1.00 83.12 234 LEU A CA 1
ATOM 1936 C C . LEU A 1 234 ? -23.244 13.313 19.862 1.00 83.12 234 LEU A C 1
ATOM 1938 O O . LEU A 1 234 ? -23.442 13.428 21.076 1.00 83.12 234 LEU A O 1
ATOM 1942 N N . VAL A 1 235 ? -22.247 13.934 19.225 1.00 81.12 235 VAL A N 1
ATOM 1943 C CA . VAL A 1 235 ? -21.360 14.922 19.862 1.00 81.12 235 VAL A CA 1
ATOM 1944 C C . VAL A 1 235 ? -22.156 16.170 20.237 1.00 81.12 235 VAL A C 1
ATOM 1946 O O . VAL A 1 235 ? -22.110 16.594 21.392 1.00 81.12 235 VAL A O 1
ATOM 1949 N N . ARG A 1 236 ? -22.975 16.699 19.316 1.00 87.12 236 ARG A N 1
ATOM 1950 C CA . ARG A 1 236 ? -23.857 17.850 19.569 1.00 87.12 236 ARG A CA 1
ATOM 1951 C C . ARG A 1 236 ? -24.833 17.589 20.720 1.00 87.12 236 ARG A C 1
ATOM 1953 O O . ARG A 1 236 ? -25.053 18.461 21.554 1.00 87.12 236 ARG A O 1
ATOM 1960 N N . LEU A 1 237 ? -25.389 16.379 20.792 1.00 86.00 237 LEU A N 1
ATOM 1961 C CA . LEU A 1 237 ? -26.314 15.949 21.847 1.00 86.00 237 LEU A CA 1
ATOM 1962 C C . LEU A 1 237 ? -25.619 15.591 23.177 1.00 86.00 237 LEU A C 1
ATOM 1964 O O . LEU A 1 237 ? -26.298 15.136 24.097 1.00 86.00 237 LEU A O 1
ATOM 1968 N N . LYS A 1 238 ? -24.290 15.754 23.293 1.00 77.88 238 LYS A N 1
ATOM 1969 C CA . LYS A 1 238 ? -23.476 15.384 24.471 1.00 77.88 238 LYS A CA 1
ATOM 1970 C C . LYS A 1 238 ? -23.656 13.924 24.925 1.00 77.88 238 LYS A C 1
ATOM 1972 O O . LYS A 1 238 ? -23.467 13.601 26.093 1.00 77.88 238 LYS A O 1
ATOM 1977 N N . ARG A 1 239 ? -24.011 13.028 23.996 1.00 75.00 239 ARG A N 1
ATOM 1978 C CA . ARG A 1 239 ? -24.116 11.570 24.219 1.00 75.00 239 ARG A CA 1
ATOM 1979 C C . ARG A 1 239 ? -22.854 10.817 23.788 1.00 75.00 239 ARG A C 1
ATOM 1981 O O . ARG A 1 239 ? -22.800 9.590 23.869 1.00 75.00 239 ARG A O 1
ATOM 1988 N N . ALA A 1 240 ? -21.857 11.549 23.300 1.00 70.12 240 ALA A N 1
ATOM 1989 C CA . ALA A 1 240 ? -20.529 11.046 22.999 1.00 70.12 240 ALA A CA 1
ATOM 1990 C C . ALA A 1 240 ? -19.617 11.126 24.245 1.00 70.12 240 ALA A C 1
ATOM 1992 O O . ALA A 1 240 ? -19.875 11.929 25.144 1.00 70.12 240 ALA A O 1
ATOM 1993 N N . PRO A 1 241 ? -18.552 10.309 24.318 1.00 68.56 241 PRO A N 1
ATOM 1994 C CA . PRO A 1 241 ? -17.555 10.404 25.382 1.00 68.56 241 PRO A CA 1
ATOM 1995 C C . PRO A 1 241 ? -16.927 11.801 25.481 1.00 68.56 241 PRO A C 1
ATOM 1997 O O . PRO A 1 241 ? -16.915 12.571 24.518 1.00 68.56 241 PRO A O 1
ATOM 2000 N N . ARG A 1 242 ? -16.360 12.114 26.650 1.00 59.91 242 ARG A N 1
ATOM 2001 C CA . ARG A 1 242 ? -15.680 13.392 26.901 1.00 59.91 242 ARG A CA 1
ATOM 2002 C C . ARG A 1 242 ? -14.555 13.591 25.871 1.00 59.91 242 ARG A C 1
ATOM 2004 O O . ARG A 1 242 ? -13.776 12.672 25.640 1.00 59.91 242 ARG A O 1
ATOM 2011 N N . ASN A 1 243 ? -14.499 14.772 25.252 1.00 65.62 243 ASN A N 1
ATOM 2012 C CA . ASN A 1 243 ? -13.550 15.143 24.186 1.00 65.62 243 ASN A CA 1
ATOM 2013 C C . ASN A 1 243 ? -13.658 14.321 22.883 1.00 65.62 243 ASN A C 1
ATOM 2015 O O . ASN A 1 243 ? -12.710 14.277 22.102 1.00 65.62 243 ASN A O 1
ATOM 2019 N N . ALA A 1 244 ? -14.793 13.669 22.618 1.00 69.12 244 ALA A N 1
ATOM 2020 C CA . ALA A 1 244 ? -15.002 12.972 21.354 1.00 69.12 244 ALA A CA 1
ATOM 2021 C C . ALA A 1 244 ? -15.076 13.952 20.167 1.00 69.12 244 ALA A C 1
ATOM 2023 O O . ALA A 1 244 ? -15.888 14.876 20.161 1.00 69.12 244 ALA A O 1
ATOM 2024 N N . ILE A 1 245 ? -14.256 13.703 19.143 1.00 74.62 245 ILE A N 1
ATOM 2025 C CA . ILE A 1 245 ? -14.222 14.471 17.893 1.00 74.62 245 ILE A CA 1
ATOM 2026 C C . ILE A 1 245 ? -14.921 13.659 16.801 1.00 74.62 245 ILE A C 1
ATOM 2028 O O . ILE A 1 245 ? -14.644 12.468 16.632 1.00 74.62 245 ILE A O 1
ATOM 2032 N N . ALA A 1 246 ? -15.836 14.292 16.065 1.00 80.94 246 ALA A N 1
ATOM 2033 C CA . ALA A 1 246 ? -16.487 13.664 14.923 1.00 80.94 246 ALA A CA 1
ATOM 2034 C C . ALA A 1 246 ? -15.540 13.639 13.704 1.00 80.94 246 ALA A C 1
ATOM 2036 O O . ALA A 1 246 ? -14.845 14.622 13.443 1.00 80.94 246 ALA A O 1
ATOM 2037 N N . PRO A 1 247 ? -15.502 12.532 12.949 1.00 84.12 247 PRO A N 1
ATOM 2038 C CA . PRO A 1 247 ? -14.658 12.413 11.770 1.00 84.12 247 PRO A CA 1
ATOM 2039 C C . PRO A 1 247 ? -15.186 13.252 10.607 1.00 84.12 247 PRO A C 1
ATOM 2041 O O . PRO A 1 247 ? -16.394 13.325 10.379 1.00 84.12 247 PRO A O 1
ATOM 2044 N N . GLN A 1 248 ? -14.276 13.822 9.819 1.00 85.81 248 GLN A N 1
ATOM 2045 C CA . GLN A 1 248 ? -14.648 14.653 8.677 1.00 85.81 248 GLN A CA 1
ATOM 2046 C C . GLN A 1 248 ? -15.244 13.811 7.526 1.00 85.81 248 GLN A C 1
ATOM 2048 O O . GLN A 1 248 ? -14.718 12.725 7.222 1.00 85.81 248 GLN A O 1
ATOM 2053 N N . PRO A 1 249 ? -16.334 14.283 6.887 1.00 88.94 249 PRO A N 1
ATOM 2054 C CA . PRO A 1 249 ? -16.906 13.652 5.704 1.00 88.94 249 PRO A CA 1
ATOM 2055 C C . PRO A 1 249 ? -15.996 13.844 4.485 1.00 88.94 249 PRO A C 1
ATOM 2057 O O . PRO A 1 249 ? -15.271 14.827 4.370 1.00 88.94 249 PRO A O 1
ATOM 2060 N N . ILE A 1 250 ? -16.048 12.896 3.552 1.00 87.62 250 ILE A N 1
ATOM 2061 C CA . ILE A 1 250 ? -15.225 12.902 2.341 1.00 87.62 250 ILE A CA 1
ATOM 2062 C C . ILE A 1 250 ? -15.995 13.587 1.205 1.00 87.62 250 ILE A C 1
ATOM 2064 O O . ILE A 1 250 ? -17.135 13.184 0.923 1.00 87.62 250 ILE A O 1
ATOM 2068 N N . PRO A 1 251 ? -15.403 14.579 0.517 1.00 87.06 251 PRO A N 1
ATOM 2069 C CA . PRO A 1 251 ? -16.026 15.207 -0.639 1.00 87.06 251 PRO A CA 1
ATOM 2070 C C . PRO A 1 251 ? -16.200 14.189 -1.773 1.00 87.06 251 PRO A C 1
ATOM 2072 O O . PRO A 1 251 ? -15.264 13.528 -2.209 1.00 87.06 251 PRO A O 1
ATOM 2075 N N . LEU A 1 252 ? -17.433 14.043 -2.265 1.00 85.88 252 LEU A N 1
ATOM 2076 C CA . LEU A 1 252 ? -17.752 13.061 -3.311 1.00 85.88 252 LEU A CA 1
ATOM 2077 C C . LEU A 1 252 ? -17.341 13.520 -4.716 1.00 85.88 252 LEU A C 1
ATOM 2079 O O . LEU A 1 252 ? -17.179 12.674 -5.594 1.00 85.88 252 LEU A O 1
ATOM 2083 N N . LYS A 1 253 ? -17.218 14.837 -4.933 1.00 82.75 253 LYS A N 1
ATOM 2084 C CA . LYS A 1 253 ? -16.882 15.429 -6.238 1.00 82.75 253 LYS A CA 1
ATOM 2085 C C . LYS A 1 253 ? -15.434 15.138 -6.636 1.00 82.75 253 LYS A C 1
ATOM 2087 O O . LYS A 1 253 ? -15.201 14.711 -7.756 1.00 82.75 253 LYS A O 1
ATOM 2092 N N . GLU A 1 254 ? -14.513 15.273 -5.688 1.00 82.12 254 GLU A N 1
ATOM 2093 C CA . GLU A 1 254 ? -13.063 15.095 -5.875 1.00 82.12 254 GLU A CA 1
ATOM 2094 C C . GLU A 1 254 ? -12.586 13.709 -5.412 1.00 82.12 254 GLU A C 1
ATOM 2096 O O . GLU A 1 254 ? -11.399 13.444 -5.288 1.00 82.12 254 GLU A O 1
ATOM 2101 N N . LEU A 1 255 ? -13.514 12.768 -5.191 1.00 84.44 255 LEU A N 1
ATOM 2102 C CA . LEU A 1 255 ? -13.223 11.446 -4.620 1.00 84.44 255 LEU A CA 1
ATOM 2103 C C . LEU A 1 255 ? -12.152 10.653 -5.393 1.00 84.44 255 LEU A C 1
ATOM 2105 O O . LEU A 1 255 ? -11.536 9.741 -4.841 1.00 84.44 255 LEU A O 1
ATOM 2109 N N . PHE A 1 256 ? -11.982 10.935 -6.683 1.00 84.81 256 PHE A N 1
ATOM 2110 C CA . PHE A 1 256 ? -11.064 10.216 -7.565 1.00 84.81 256 PHE A CA 1
ATOM 2111 C C . PHE A 1 256 ? -9.806 11.006 -7.932 1.00 84.81 256 PHE A C 1
ATOM 2113 O O . PHE A 1 256 ? -8.878 10.414 -8.495 1.00 84.81 256 PHE A O 1
ATOM 2120 N N . ASP A 1 257 ? -9.750 12.280 -7.548 1.00 81.81 257 ASP A N 1
ATOM 2121 C CA . ASP A 1 257 ? -8.618 13.180 -7.755 1.00 81.81 257 ASP A CA 1
ATOM 2122 C C . ASP A 1 257 ? -7.723 13.159 -6.511 1.00 81.81 257 ASP A C 1
ATOM 2124 O O . ASP A 1 257 ? -7.509 14.162 -5.851 1.00 81.81 257 ASP A O 1
ATOM 2128 N N . LEU A 1 258 ? -7.244 11.953 -6.178 1.00 77.19 258 LEU A N 1
ATOM 2129 C CA . LEU A 1 258 ? -6.544 11.669 -4.923 1.00 77.19 258 LEU A CA 1
ATOM 2130 C C . LEU A 1 258 ? -5.195 12.387 -4.827 1.00 77.19 258 LEU A C 1
ATOM 2132 O O . LEU A 1 258 ? -4.251 11.986 -5.530 1.00 77.19 258 LEU A O 1
ATOM 2136 N N . ASP A 1 259 ? -5.090 13.308 -3.875 1.00 75.12 259 ASP A N 1
ATOM 2137 C CA . ASP A 1 259 ? -3.848 13.947 -3.443 1.00 75.12 259 ASP A CA 1
ATOM 2138 C C . ASP A 1 259 ? -3.336 13.362 -2.109 1.00 75.12 259 ASP A C 1
ATOM 2140 O O . ASP A 1 259 ? -4.021 12.590 -1.431 1.00 75.12 259 ASP A O 1
ATOM 2144 N N . VAL A 1 260 ? -2.085 13.662 -1.757 1.00 63.34 260 VAL A N 1
ATOM 2145 C CA . VAL A 1 260 ? -1.396 13.174 -0.550 1.00 63.34 260 VAL A CA 1
ATOM 2146 C C . VAL A 1 260 ? -2.018 13.755 0.724 1.00 63.34 260 VAL A C 1
ATOM 2148 O O . VAL A 1 260 ? -2.085 13.057 1.735 1.00 63.34 260 VAL A O 1
ATOM 2151 N N . ASP A 1 261 ? -2.540 14.980 0.650 1.00 61.09 261 ASP A N 1
ATOM 2152 C CA . ASP A 1 261 ? -3.075 15.725 1.798 1.00 61.09 261 ASP A CA 1
ATOM 2153 C C . ASP A 1 261 ? -4.588 15.543 2.009 1.00 61.09 261 ASP A C 1
ATOM 2155 O O . ASP A 1 261 ? -5.179 16.123 2.924 1.00 61.09 261 ASP A O 1
ATOM 2159 N N . ASP A 1 262 ? -5.232 14.700 1.200 1.00 77.88 262 ASP A N 1
ATOM 2160 C CA . ASP A 1 262 ? -6.673 14.496 1.268 1.00 77.88 262 ASP A CA 1
ATOM 2161 C C . ASP A 1 262 ? -7.138 13.941 2.625 1.00 77.88 262 ASP A C 1
ATOM 2163 O O . ASP A 1 262 ? -6.563 13.016 3.209 1.00 77.88 262 ASP A O 1
ATOM 2167 N N . VAL A 1 263 ? -8.311 14.407 3.067 1.00 74.00 263 VAL A N 1
ATOM 2168 C CA . VAL A 1 263 ? -9.014 13.985 4.299 1.00 74.00 263 VAL A CA 1
ATOM 2169 C C . VAL A 1 263 ? -9.240 12.465 4.374 1.00 74.00 263 VAL A C 1
ATOM 2171 O O . VAL A 1 263 ? -9.411 11.883 5.456 1.00 74.00 263 VAL A O 1
ATOM 2174 N N . ILE A 1 264 ? -9.230 11.779 3.226 1.00 78.75 264 ILE A N 1
ATOM 2175 C CA . ILE A 1 264 ? -9.291 10.319 3.167 1.00 78.75 264 ILE A CA 1
ATOM 2176 C C . ILE A 1 264 ? -8.117 9.675 3.910 1.00 78.75 264 ILE A C 1
ATOM 2178 O O . ILE A 1 264 ? -8.330 8.617 4.495 1.00 78.75 264 ILE A O 1
ATOM 2182 N N . TRP A 1 265 ? -6.929 10.280 3.967 1.00 79.12 265 TRP A N 1
ATOM 2183 C CA . TRP A 1 265 ? -5.723 9.691 4.568 1.00 79.12 265 TRP A CA 1
ATOM 2184 C C . TRP A 1 265 ? -5.600 9.910 6.077 1.00 79.12 265 TRP A C 1
ATOM 2186 O O . TRP A 1 265 ? -4.892 9.162 6.740 1.00 79.12 265 TRP A O 1
ATOM 2196 N N . GLN A 1 266 ? -6.353 10.853 6.638 1.00 74.50 266 GLN A N 1
ATOM 2197 C CA . GLN A 1 266 ? -6.314 11.182 8.065 1.00 74.50 266 GLN A CA 1
ATOM 2198 C C . GLN A 1 266 ? -7.315 10.325 8.863 1.00 74.50 266 GLN A C 1
ATOM 2200 O O . GLN A 1 266 ? -8.438 10.130 8.409 1.00 74.50 266 GLN A O 1
ATOM 2205 N N . ASP A 1 267 ? -6.981 9.834 10.061 1.00 68.56 267 ASP A N 1
ATOM 2206 C CA . ASP A 1 267 ? -7.897 9.048 10.926 1.00 68.56 267 ASP A CA 1
ATOM 2207 C C . ASP A 1 267 ? -8.476 9.839 12.115 1.00 68.56 267 ASP A C 1
ATOM 2209 O O . ASP A 1 267 ? -8.958 9.280 13.104 1.00 68.56 267 ASP A O 1
ATOM 2213 N N . VAL A 1 268 ? -8.513 11.169 11.985 1.00 66.19 268 VAL A N 1
ATOM 2214 C CA . VAL A 1 268 ? -9.059 12.091 12.993 1.00 66.19 268 VAL A CA 1
ATOM 2215 C C . VAL A 1 268 ? -10.485 11.686 13.393 1.00 66.19 268 VAL A C 1
ATOM 2217 O O . VAL A 1 268 ? -11.378 11.575 12.551 1.00 66.19 268 VAL A O 1
ATOM 2220 N N . GLY A 1 269 ? -10.697 11.447 14.692 1.00 57.56 269 GLY A N 1
ATOM 2221 C CA . GLY A 1 269 ? -11.992 11.045 15.258 1.00 57.56 269 GLY A CA 1
ATOM 2222 C C . GLY A 1 269 ? -12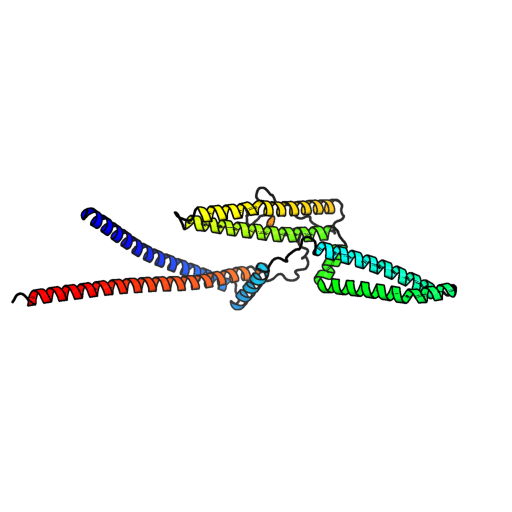.379 9.573 15.041 1.00 57.56 269 GLY A C 1
ATOM 2223 O O . GLY A 1 269 ? -13.429 9.145 15.524 1.00 57.56 269 GLY A O 1
ATOM 2224 N N . LEU A 1 270 ? -11.548 8.783 14.348 1.00 61.06 270 LEU A N 1
ATOM 2225 C CA . LEU A 1 270 ? -11.789 7.364 14.044 1.00 61.06 270 LEU A CA 1
ATOM 2226 C C . LEU A 1 270 ? -10.875 6.408 14.801 1.00 61.06 270 LEU A C 1
ATOM 2228 O O . LEU A 1 270 ? -11.277 5.266 15.031 1.00 61.06 270 LEU A O 1
ATOM 2232 N N . ASP A 1 271 ? -9.702 6.871 15.223 1.00 56.66 271 ASP A N 1
ATOM 2233 C CA . ASP A 1 271 ? -8.769 6.052 15.985 1.00 56.66 271 ASP A CA 1
ATOM 2234 C C . ASP A 1 271 ? -9.340 5.695 17.361 1.00 56.66 271 ASP A C 1
ATOM 2236 O O . ASP A 1 271 ? -9.562 6.538 18.234 1.00 56.66 271 ASP A O 1
ATOM 2240 N N . ALA A 1 272 ? -9.597 4.400 17.556 1.00 48.22 272 ALA A N 1
ATOM 2241 C CA . ALA A 1 272 ? -9.737 3.815 18.888 1.00 48.22 272 ALA A CA 1
ATOM 2242 C C . ALA A 1 272 ? -8.387 3.691 19.604 1.00 48.22 272 ALA A C 1
ATOM 2244 O O . ALA A 1 272 ? -8.345 3.530 20.816 1.00 48.22 272 ALA A O 1
ATOM 2245 N N . SER A 1 273 ? -7.311 3.812 18.837 1.00 46.38 273 SER A N 1
ATOM 2246 C CA . SER A 1 273 ? -5.907 3.695 19.185 1.00 46.38 273 SER A CA 1
ATOM 2247 C C . SER A 1 273 ? -5.361 4.955 19.862 1.00 46.38 273 SER A C 1
ATOM 2249 O O . SER A 1 273 ? -4.376 5.534 19.424 1.00 46.38 273 SER A O 1
ATOM 2251 N N . GLY A 1 274 ? -5.937 5.311 21.010 1.00 43.22 274 GLY A N 1
ATOM 2252 C CA . GLY A 1 274 ? -5.085 5.826 22.089 1.00 43.22 274 GLY A CA 1
ATOM 2253 C C . GLY A 1 274 ? -4.049 4.781 22.555 1.00 43.22 274 GLY A C 1
ATOM 2254 O O . GLY A 1 274 ? -3.123 5.131 23.270 1.00 43.22 274 GLY A O 1
ATOM 2255 N N . ASP A 1 275 ? -4.183 3.525 22.097 1.00 44.75 275 ASP A N 1
ATOM 2256 C CA . ASP A 1 275 ? -3.513 2.334 22.629 1.00 44.75 275 ASP A CA 1
ATOM 2257 C C . ASP A 1 275 ? -2.489 1.675 21.674 1.00 44.75 275 ASP A C 1
ATOM 2259 O O . ASP A 1 275 ? -2.169 0.498 21.843 1.00 44.75 275 ASP A O 1
ATOM 2263 N N . ILE A 1 276 ? -1.959 2.356 20.644 1.00 47.69 276 ILE A N 1
ATOM 2264 C CA . ILE A 1 276 ? -0.699 1.869 20.041 1.00 47.69 276 ILE A CA 1
ATOM 2265 C C . ILE A 1 276 ? 0.425 2.427 20.906 1.00 47.69 276 ILE A C 1
ATOM 2267 O O . ILE A 1 276 ? 1.043 3.433 20.575 1.00 47.69 276 ILE A O 1
ATOM 2271 N N . GLU A 1 277 ? 0.649 1.771 22.042 1.00 47.75 277 GLU A N 1
ATOM 2272 C CA . GLU A 1 277 ? 1.610 2.189 23.069 1.00 47.75 277 GLU A CA 1
ATOM 2273 C C . GLU A 1 277 ? 3.055 2.253 22.530 1.00 47.75 277 GLU A C 1
ATOM 2275 O O . GLU A 1 277 ? 3.909 2.891 23.130 1.00 47.75 277 GLU A O 1
ATOM 2280 N N . ASN A 1 278 ? 3.319 1.658 21.356 1.00 57.03 278 ASN A N 1
ATOM 2281 C CA . ASN A 1 278 ? 4.523 1.884 20.557 1.00 57.03 278 ASN A CA 1
ATOM 2282 C C . ASN A 1 278 ? 4.271 1.588 19.064 1.00 57.03 278 ASN A C 1
ATOM 2284 O O . ASN A 1 278 ? 4.235 0.417 18.667 1.00 57.03 278 ASN A O 1
ATOM 2288 N N . PRO A 1 279 ? 4.072 2.605 18.206 1.00 68.56 279 PRO A N 1
ATOM 2289 C CA . PRO A 1 279 ? 3.936 2.387 16.769 1.00 68.56 279 PRO A CA 1
ATOM 2290 C C . PRO A 1 279 ? 5.238 1.822 16.171 1.00 68.56 279 PRO A C 1
ATOM 2292 O O . PRO A 1 279 ? 6.326 2.168 16.636 1.00 68.56 279 PRO A O 1
ATOM 2295 N N . PRO A 1 280 ? 5.162 0.950 15.145 1.00 81.19 280 PRO A N 1
ATOM 2296 C CA . PRO A 1 280 ? 6.354 0.367 14.540 1.00 81.19 280 PRO A CA 1
ATOM 2297 C C . PRO A 1 280 ? 7.313 1.437 14.010 1.00 81.19 280 PRO A C 1
ATOM 2299 O O . PRO A 1 280 ? 6.874 2.410 13.401 1.00 81.19 280 PRO A O 1
ATOM 2302 N N . ALA A 1 281 ? 8.621 1.216 14.157 1.00 82.31 281 ALA A N 1
ATOM 2303 C CA . ALA A 1 281 ? 9.640 2.188 13.759 1.00 82.31 281 ALA A CA 1
ATOM 2304 C C . ALA A 1 281 ? 9.571 2.561 12.266 1.00 82.31 281 ALA A C 1
ATOM 2306 O O . ALA A 1 281 ? 9.766 3.719 11.922 1.00 82.31 281 ALA A O 1
ATOM 2307 N N . TRP A 1 282 ? 9.195 1.634 11.373 1.00 86.56 282 TRP A N 1
ATOM 2308 C CA . TRP A 1 282 ? 8.970 1.953 9.951 1.00 86.56 282 TRP A CA 1
ATOM 2309 C C . TRP A 1 282 ? 7.865 2.993 9.696 1.00 86.56 282 TRP A C 1
ATOM 2311 O O . TRP A 1 282 ? 7.785 3.537 8.595 1.00 86.56 282 TRP A O 1
ATOM 2321 N N . LEU A 1 283 ? 7.002 3.264 10.679 1.00 77.69 283 LEU A N 1
ATOM 2322 C CA . LEU A 1 283 ? 5.922 4.246 10.592 1.00 77.69 283 LEU A CA 1
ATOM 2323 C C . LEU A 1 283 ? 6.283 5.589 11.245 1.00 77.69 283 LEU A C 1
ATOM 2325 O O . LEU A 1 283 ? 5.781 6.622 10.800 1.00 77.69 283 LEU A O 1
ATOM 2329 N N . THR A 1 284 ? 7.149 5.603 12.259 1.00 79.56 284 THR A N 1
ATOM 2330 C CA . THR A 1 284 ? 7.450 6.801 13.065 1.00 79.56 284 THR A CA 1
ATOM 2331 C C . THR A 1 284 ? 8.867 7.332 12.931 1.00 79.56 284 THR A C 1
ATOM 2333 O O . THR A 1 284 ? 9.046 8.543 12.984 1.00 79.56 284 THR A O 1
ATOM 2336 N N . ASP A 1 285 ? 9.859 6.466 12.737 1.00 81.25 285 ASP A N 1
ATOM 2337 C CA . ASP A 1 285 ? 11.266 6.849 12.633 1.00 81.25 285 ASP A CA 1
ATOM 2338 C C . ASP A 1 285 ? 11.593 7.209 11.169 1.00 81.25 285 ASP A C 1
ATOM 2340 O O . ASP A 1 285 ? 11.546 6.362 10.270 1.00 81.25 285 ASP A O 1
ATOM 2344 N N . GLU A 1 286 ? 11.893 8.488 10.919 1.00 85.62 286 GLU A N 1
ATOM 2345 C CA . GLU A 1 286 ? 12.243 8.997 9.585 1.00 85.62 286 GLU A CA 1
ATOM 2346 C C . GLU A 1 286 ? 13.551 8.405 9.048 1.00 85.62 286 GLU A C 1
ATOM 2348 O O . GLU A 1 286 ? 13.655 8.140 7.846 1.00 85.62 286 GLU A O 1
ATOM 2353 N N . ASP A 1 287 ? 14.514 8.095 9.917 1.00 89.12 287 ASP A N 1
ATOM 2354 C CA . ASP A 1 287 ? 15.759 7.450 9.507 1.00 89.12 287 ASP A CA 1
ATOM 2355 C C . ASP A 1 287 ? 15.483 6.018 9.053 1.00 89.12 287 ASP A C 1
ATOM 2357 O O . ASP A 1 287 ? 16.018 5.566 8.040 1.00 89.12 287 ASP A O 1
ATOM 2361 N N . VAL A 1 288 ? 14.581 5.307 9.738 1.00 89.25 288 VAL A N 1
ATOM 2362 C CA . VAL A 1 288 ? 14.140 3.970 9.307 1.00 89.25 288 VAL A CA 1
ATOM 2363 C C . VAL A 1 288 ? 13.407 4.038 7.970 1.00 89.25 288 VAL A C 1
ATOM 2365 O O . VAL A 1 288 ? 13.679 3.215 7.096 1.00 89.25 288 VAL A O 1
ATOM 2368 N N . LYS A 1 289 ? 12.523 5.019 7.756 1.00 89.50 289 LYS A N 1
ATOM 2369 C CA . LYS A 1 289 ? 11.828 5.200 6.467 1.00 89.50 289 LYS A CA 1
ATOM 2370 C C . LYS A 1 289 ? 12.802 5.496 5.330 1.00 89.50 289 LYS A C 1
ATOM 2372 O O . LYS A 1 289 ? 12.726 4.867 4.270 1.00 89.50 289 LYS A O 1
ATOM 2377 N N . SER A 1 290 ? 13.722 6.432 5.555 1.00 91.31 290 SER A N 1
ATOM 2378 C CA . SER A 1 290 ? 14.759 6.803 4.592 1.00 91.31 290 SER A CA 1
ATOM 2379 C C . SER A 1 290 ? 15.679 5.616 4.293 1.00 91.31 290 SER A C 1
ATOM 2381 O O . SER A 1 290 ? 15.911 5.286 3.129 1.00 91.31 290 SER A O 1
ATOM 2383 N N . GLY A 1 291 ? 16.096 4.881 5.328 1.00 94.81 291 GLY A N 1
ATOM 2384 C CA . GLY A 1 291 ? 16.896 3.666 5.206 1.00 94.81 291 GLY A CA 1
ATOM 2385 C C . GLY A 1 291 ? 16.188 2.562 4.416 1.00 94.81 291 GLY A C 1
ATOM 2386 O O . GLY A 1 291 ? 16.791 1.985 3.512 1.00 94.81 291 GLY A O 1
ATOM 2387 N N . ILE A 1 292 ? 14.898 2.300 4.682 1.00 93.25 292 ILE A N 1
ATOM 2388 C CA . ILE A 1 292 ? 14.083 1.337 3.915 1.00 93.25 292 ILE A CA 1
ATOM 2389 C C . ILE A 1 292 ? 14.037 1.741 2.437 1.00 93.25 292 ILE A C 1
ATOM 2391 O O . ILE A 1 292 ? 14.271 0.914 1.554 1.00 93.25 292 ILE A O 1
ATOM 2395 N N . LYS A 1 293 ? 13.777 3.019 2.143 1.00 93.88 293 LYS A N 1
ATOM 2396 C CA . LYS A 1 293 ? 13.775 3.533 0.767 1.00 93.88 293 LYS A CA 1
ATOM 2397 C C . LYS A 1 293 ? 15.138 3.341 0.095 1.00 93.88 293 LYS A C 1
ATOM 2399 O O . LYS A 1 293 ? 15.178 2.894 -1.053 1.00 93.88 293 LYS A O 1
ATOM 2404 N N . GLY A 1 294 ? 16.222 3.620 0.817 1.00 95.56 294 GLY A N 1
ATOM 2405 C CA . GLY A 1 294 ? 17.596 3.424 0.366 1.00 95.56 294 GLY A CA 1
ATOM 2406 C C . GLY A 1 294 ? 17.884 1.967 -0.003 1.00 95.56 294 GLY A C 1
ATOM 2407 O O . GLY A 1 294 ? 18.274 1.696 -1.138 1.00 95.56 294 GLY A O 1
ATOM 2408 N N . ILE A 1 295 ? 17.612 1.004 0.891 1.00 96.50 295 ILE A N 1
ATOM 2409 C CA . ILE A 1 295 ? 17.878 -0.419 0.603 1.00 96.50 295 ILE A CA 1
ATOM 2410 C C . ILE A 1 295 ? 17.050 -0.931 -0.584 1.00 96.50 295 ILE A C 1
ATOM 2412 O O . ILE A 1 295 ? 17.567 -1.668 -1.421 1.00 96.50 295 ILE A O 1
ATOM 2416 N N . LEU A 1 296 ? 15.791 -0.497 -0.716 1.00 96.19 296 LEU A N 1
ATOM 2417 C CA . LEU A 1 296 ? 14.919 -0.900 -1.822 1.00 96.19 296 LEU A CA 1
ATOM 2418 C C . LEU A 1 296 ? 15.378 -0.301 -3.154 1.00 96.19 296 LEU A C 1
ATOM 2420 O O . LEU A 1 296 ? 15.349 -0.977 -4.185 1.00 96.19 296 LEU A O 1
ATOM 2424 N N . LEU A 1 297 ? 15.808 0.964 -3.150 1.00 96.00 297 LEU A N 1
ATOM 2425 C CA . LEU A 1 297 ? 16.362 1.604 -4.337 1.00 96.00 297 LEU A CA 1
ATOM 2426 C C . LEU A 1 297 ? 17.663 0.923 -4.757 1.00 96.00 297 LEU A C 1
ATOM 2428 O O . LEU A 1 297 ? 17.847 0.661 -5.947 1.00 96.00 297 LEU A O 1
ATOM 2432 N N . ARG A 1 298 ? 18.538 0.595 -3.803 1.00 96.00 298 ARG A N 1
ATOM 2433 C CA . ARG A 1 298 ? 19.811 -0.047 -4.118 1.00 96.00 298 ARG A CA 1
ATOM 2434 C C . ARG A 1 298 ? 19.605 -1.470 -4.657 1.00 96.00 298 ARG A C 1
ATOM 2436 O O . ARG A 1 298 ? 20.202 -1.790 -5.682 1.00 96.00 298 ARG A O 1
ATOM 2443 N N . ASP A 1 299 ? 18.702 -2.264 -4.066 1.00 96.31 299 ASP A N 1
ATOM 2444 C CA . ASP A 1 299 ? 18.342 -3.606 -4.559 1.00 96.31 299 ASP A CA 1
ATOM 2445 C C . ASP A 1 299 ? 17.800 -3.534 -6.004 1.00 96.31 299 ASP A C 1
ATOM 2447 O O . ASP A 1 299 ? 18.156 -4.343 -6.866 1.00 96.31 299 ASP A O 1
ATOM 2451 N N . ARG A 1 300 ? 16.980 -2.515 -6.303 1.00 96.50 300 ARG A N 1
ATOM 2452 C CA . ARG A 1 300 ? 16.453 -2.270 -7.653 1.00 96.50 300 ARG A CA 1
ATOM 2453 C C . ARG A 1 300 ? 17.534 -1.836 -8.643 1.00 96.50 300 ARG A C 1
ATOM 2455 O O . ARG A 1 300 ? 17.477 -2.221 -9.810 1.00 96.50 300 ARG A O 1
ATOM 2462 N N . CYS A 1 301 ? 18.507 -1.042 -8.200 1.00 96.88 301 CYS A N 1
ATOM 2463 C CA . CYS A 1 301 ? 19.655 -0.681 -9.029 1.00 96.88 301 CYS A CA 1
ATOM 2464 C C . CYS A 1 301 ? 20.509 -1.914 -9.345 1.00 96.88 301 CYS A C 1
ATOM 2466 O O . CYS A 1 301 ? 20.891 -2.091 -10.498 1.00 96.88 301 CYS A O 1
ATOM 2468 N N . ASP A 1 302 ? 20.734 -2.808 -8.378 1.00 96.12 302 ASP A N 1
ATOM 2469 C CA . ASP A 1 302 ? 21.479 -4.055 -8.605 1.00 96.12 302 ASP A CA 1
ATOM 2470 C C . ASP A 1 302 ? 20.776 -4.971 -9.610 1.00 96.12 302 ASP A C 1
ATOM 2472 O O . ASP A 1 302 ? 21.421 -5.613 -10.441 1.00 96.12 302 ASP A O 1
ATOM 2476 N N . GLU A 1 303 ? 19.446 -5.034 -9.551 1.00 96.81 303 GLU A N 1
ATOM 2477 C CA . GLU A 1 303 ? 18.636 -5.753 -10.533 1.00 96.81 303 GLU A CA 1
ATOM 2478 C C . GLU A 1 303 ? 18.762 -5.151 -11.937 1.00 96.81 303 GLU A C 1
ATOM 2480 O O . GLU A 1 303 ? 19.012 -5.882 -12.896 1.00 96.81 303 GLU A O 1
ATOM 2485 N N . GLU A 1 304 ? 18.639 -3.829 -12.066 1.00 96.19 304 GLU A N 1
ATOM 2486 C CA . GLU A 1 304 ? 18.776 -3.145 -13.354 1.00 96.19 304 GLU A CA 1
ATOM 2487 C C . GLU A 1 304 ? 20.201 -3.289 -13.913 1.00 96.19 304 GLU A C 1
ATOM 2489 O O . GLU A 1 304 ? 20.356 -3.566 -15.097 1.00 96.19 304 GLU A O 1
ATOM 2494 N N . LEU A 1 305 ? 21.249 -3.193 -13.085 1.00 95.12 305 LEU A N 1
ATOM 2495 C CA . LEU A 1 305 ? 22.632 -3.433 -13.517 1.00 95.12 305 LEU A CA 1
ATOM 2496 C C . LEU A 1 305 ? 22.824 -4.863 -14.025 1.00 95.12 305 LEU A C 1
ATOM 2498 O O . LEU A 1 305 ? 23.479 -5.064 -15.048 1.00 95.12 305 LEU A O 1
ATOM 2502 N N . ARG A 1 306 ? 22.237 -5.862 -13.350 1.00 95.88 306 ARG A N 1
ATOM 2503 C CA . ARG A 1 306 ? 22.243 -7.251 -13.832 1.00 95.88 306 ARG A CA 1
ATOM 2504 C C . ARG A 1 306 ? 21.558 -7.370 -15.190 1.00 95.88 306 ARG A C 1
ATOM 2506 O O . ARG A 1 306 ? 22.119 -8.012 -16.072 1.00 95.88 306 ARG A O 1
ATOM 2513 N N . ARG A 1 307 ? 20.401 -6.734 -15.391 1.00 95.12 307 ARG A N 1
ATOM 2514 C CA . ARG A 1 307 ? 19.703 -6.729 -16.689 1.00 95.12 307 ARG A CA 1
ATOM 2515 C C . ARG A 1 307 ? 20.524 -6.057 -17.781 1.00 95.12 307 ARG A C 1
ATOM 2517 O O . ARG A 1 307 ? 20.735 -6.660 -18.821 1.00 95.12 307 ARG A O 1
ATOM 2524 N N . LEU A 1 308 ? 21.060 -4.867 -17.519 1.00 95.25 308 LEU A N 1
ATOM 2525 C CA . LEU A 1 308 ? 21.893 -4.142 -18.481 1.00 95.25 308 LEU A CA 1
ATOM 2526 C C . LEU A 1 308 ? 23.125 -4.953 -18.894 1.00 95.25 308 LEU A C 1
ATOM 2528 O O . LEU A 1 308 ? 23.475 -4.957 -20.066 1.00 95.25 308 LEU A O 1
ATOM 2532 N N . LYS A 1 309 ? 23.751 -5.688 -17.963 1.00 94.81 309 LYS A N 1
ATOM 2533 C CA . LYS A 1 309 ? 24.843 -6.614 -18.301 1.00 94.81 309 LYS A CA 1
ATOM 2534 C C . LYS A 1 309 ? 24.393 -7.711 -19.267 1.00 94.81 309 LYS A C 1
ATOM 2536 O O . LYS A 1 309 ? 25.119 -7.985 -20.214 1.00 94.81 309 LYS A O 1
ATOM 2541 N N . HIS A 1 310 ? 23.222 -8.309 -19.046 1.00 93.75 310 HIS A N 1
ATOM 2542 C CA . HIS A 1 310 ? 22.682 -9.320 -19.960 1.00 93.75 310 HIS A CA 1
ATOM 2543 C C . HIS A 1 310 ? 22.419 -8.735 -21.350 1.00 93.75 310 HIS A C 1
ATOM 2545 O O . HIS A 1 310 ? 22.822 -9.343 -22.332 1.00 93.75 310 HIS A O 1
ATOM 2551 N N . GLU A 1 311 ? 21.827 -7.542 -21.437 1.00 92.69 311 GLU A N 1
ATOM 2552 C CA . GLU A 1 311 ? 21.590 -6.864 -22.721 1.00 92.69 311 GLU A CA 1
ATOM 2553 C C . GLU A 1 311 ? 22.904 -6.553 -23.456 1.00 92.69 311 GLU A C 1
ATOM 2555 O O . GLU A 1 311 ? 23.023 -6.791 -24.656 1.00 92.69 311 GLU A O 1
ATOM 2560 N N . CYS A 1 312 ? 23.932 -6.078 -22.741 1.00 91.62 312 CYS A N 1
ATOM 2561 C CA . CYS A 1 312 ? 25.255 -5.851 -23.327 1.00 91.62 312 CYS A CA 1
ATOM 2562 C C . CYS A 1 312 ? 25.877 -7.146 -23.872 1.00 91.62 312 CYS A C 1
ATOM 2564 O O . CYS A 1 312 ? 26.443 -7.142 -24.962 1.00 91.62 312 CYS A O 1
ATOM 2566 N N . ILE A 1 313 ? 25.780 -8.245 -23.118 1.00 93.00 313 ILE A N 1
ATOM 2567 C CA . ILE A 1 313 ? 26.295 -9.557 -23.531 1.00 93.00 313 ILE A CA 1
ATOM 2568 C C . ILE A 1 313 ? 25.521 -10.077 -24.749 1.00 93.00 313 ILE A C 1
ATOM 2570 O O . ILE A 1 313 ? 26.135 -10.563 -25.693 1.00 93.00 313 ILE A O 1
ATOM 2574 N N . ALA A 1 314 ? 24.197 -9.925 -24.769 1.00 90.00 314 ALA A N 1
ATOM 2575 C CA . ALA A 1 314 ? 23.366 -10.322 -25.900 1.00 90.00 314 ALA A CA 1
ATOM 2576 C C . ALA A 1 314 ? 23.747 -9.566 -27.183 1.00 90.00 314 ALA A C 1
ATOM 2578 O O . ALA A 1 314 ? 23.919 -10.187 -28.228 1.00 90.00 314 ALA A O 1
ATOM 2579 N N . LEU A 1 315 ? 23.964 -8.248 -27.097 1.00 88.62 315 LEU A N 1
ATOM 2580 C CA . LEU A 1 315 ? 24.443 -7.454 -28.235 1.00 88.62 315 LEU A CA 1
ATOM 2581 C C . LEU A 1 315 ? 25.828 -7.889 -28.711 1.00 88.62 315 LEU A C 1
ATOM 2583 O O . LEU A 1 315 ? 26.077 -7.915 -29.913 1.00 88.62 315 LEU A O 1
ATOM 2587 N N . TYR A 1 316 ? 26.724 -8.223 -27.781 1.00 89.56 316 TYR A N 1
ATOM 2588 C CA . TYR A 1 316 ? 28.048 -8.732 -28.122 1.00 89.56 316 TYR A CA 1
ATOM 2589 C C . TYR A 1 316 ? 27.968 -10.072 -28.863 1.00 89.56 316 TYR A C 1
ATOM 2591 O O . TYR A 1 316 ? 28.616 -10.229 -29.895 1.00 89.56 316 TYR A O 1
ATOM 2599 N N . HIS A 1 317 ? 27.157 -11.016 -28.373 1.00 91.38 317 HIS A N 1
ATOM 2600 C CA . HIS A 1 317 ? 26.958 -12.303 -29.039 1.00 91.38 317 HIS A CA 1
ATOM 2601 C C . HIS A 1 317 ? 26.361 -12.133 -30.428 1.00 91.38 317 HIS A C 1
ATOM 2603 O O . HIS A 1 317 ? 26.926 -12.662 -31.378 1.00 91.38 317 HIS A O 1
ATOM 2609 N N . TRP A 1 318 ? 25.299 -11.333 -30.554 1.00 88.62 318 TRP A N 1
ATOM 2610 C CA . TRP A 1 318 ? 24.695 -11.047 -31.851 1.00 88.62 318 TRP A CA 1
ATOM 2611 C C . TRP A 1 318 ? 25.730 -10.483 -32.834 1.00 88.62 318 TRP A C 1
ATOM 2613 O O . TRP A 1 318 ? 25.910 -11.026 -33.917 1.00 88.62 318 TRP A O 1
ATOM 2623 N N . LEU A 1 319 ? 26.505 -9.467 -32.434 1.00 88.44 319 LEU A N 1
ATOM 2624 C CA . LEU A 1 319 ? 27.537 -8.891 -33.302 1.00 88.44 319 LEU A CA 1
ATOM 2625 C C . LEU A 1 319 ? 28.633 -9.906 -33.675 1.00 88.44 319 LEU A C 1
ATOM 2627 O O . LEU A 1 319 ? 29.131 -9.894 -34.799 1.00 88.44 319 LEU A O 1
ATOM 2631 N N . SER A 1 320 ? 29.024 -10.769 -32.736 1.00 92.31 320 SER A N 1
ATOM 2632 C CA . SER A 1 320 ? 30.011 -11.822 -32.982 1.00 92.31 320 SER A CA 1
ATOM 2633 C C . SER A 1 320 ? 29.499 -12.863 -33.979 1.00 92.31 320 SER A C 1
ATOM 2635 O O . SER A 1 320 ? 30.271 -13.307 -34.825 1.00 92.31 320 SER A O 1
ATOM 2637 N N . GLU A 1 321 ? 28.232 -13.262 -33.881 1.00 91.38 321 GLU A N 1
ATOM 2638 C CA . GLU A 1 321 ? 27.595 -14.202 -34.810 1.00 91.38 321 GLU A CA 1
ATOM 2639 C C . GLU A 1 321 ? 27.519 -13.602 -36.218 1.00 91.38 321 GLU A C 1
ATOM 2641 O O . GLU A 1 321 ? 27.979 -14.227 -37.173 1.00 91.38 321 GLU A O 1
ATOM 2646 N N . GLU A 1 322 ? 27.059 -12.353 -36.344 1.00 88.62 322 GLU A N 1
ATOM 2647 C CA . GLU A 1 322 ? 27.026 -11.638 -37.628 1.00 88.62 322 GLU A CA 1
ATOM 2648 C C . GLU A 1 322 ? 28.429 -11.533 -38.248 1.00 88.62 322 GLU A C 1
ATOM 2650 O O . GLU A 1 322 ? 28.623 -11.785 -39.439 1.00 88.62 322 GLU A O 1
ATOM 2655 N N . TRP A 1 323 ? 29.449 -11.225 -37.438 1.00 90.94 323 TRP A N 1
ATOM 2656 C CA . TRP A 1 323 ? 30.835 -11.157 -37.904 1.00 90.94 323 TRP A CA 1
ATOM 2657 C C . TRP A 1 323 ? 31.363 -12.511 -38.392 1.00 90.94 323 TRP A C 1
ATOM 2659 O O . TRP A 1 323 ? 32.053 -12.582 -39.411 1.00 90.94 323 TRP A O 1
ATOM 2669 N N . GLN A 1 324 ? 31.038 -13.599 -37.692 1.00 93.88 324 GLN A N 1
ATOM 2670 C CA . GLN A 1 324 ? 31.414 -14.951 -38.110 1.00 93.88 324 GLN A CA 1
ATOM 2671 C C . GLN A 1 324 ? 30.767 -15.329 -39.444 1.00 93.88 324 GLN A C 1
ATOM 2673 O O . GLN A 1 324 ? 31.456 -15.860 -40.315 1.00 93.88 324 GLN A O 1
ATOM 2678 N N . VAL A 1 325 ? 29.485 -15.004 -39.635 1.00 92.81 325 VAL A N 1
ATOM 2679 C CA . VAL A 1 325 ? 28.778 -15.233 -40.905 1.00 92.81 325 VAL A CA 1
ATOM 2680 C C . VAL A 1 325 ? 29.451 -14.469 -42.045 1.00 92.81 325 VAL A C 1
ATOM 2682 O O . VAL A 1 325 ? 29.733 -15.056 -43.089 1.00 92.81 325 VAL A O 1
ATOM 2685 N N . VAL A 1 326 ? 29.785 -13.191 -41.838 1.00 91.88 326 VAL A N 1
ATOM 2686 C CA . VAL A 1 326 ? 30.484 -12.377 -42.846 1.00 91.88 326 VAL A CA 1
ATOM 2687 C C . VAL A 1 326 ? 31.834 -12.992 -43.223 1.00 91.88 326 VAL A C 1
ATOM 2689 O O . VAL A 1 326 ? 32.125 -13.125 -44.413 1.00 91.88 326 VAL A O 1
ATOM 2692 N N . ASN A 1 327 ? 32.640 -13.420 -42.247 1.00 93.44 327 ASN A N 1
ATOM 2693 C CA . ASN A 1 327 ? 33.930 -14.058 -42.528 1.00 93.44 327 ASN A CA 1
ATOM 2694 C C . ASN A 1 327 ? 33.771 -15.374 -43.297 1.00 93.44 327 ASN A C 1
ATOM 2696 O O . ASN A 1 327 ? 34.471 -15.582 -44.285 1.00 93.44 327 ASN A O 1
ATOM 2700 N N . ALA A 1 328 ? 32.813 -16.220 -42.911 1.00 92.88 328 ALA A N 1
ATOM 2701 C CA . ALA A 1 328 ? 32.533 -17.468 -43.618 1.00 92.88 328 ALA A CA 1
ATOM 2702 C C . ALA A 1 328 ? 32.117 -17.216 -45.080 1.00 92.88 328 ALA A C 1
ATOM 2704 O O . ALA A 1 328 ? 32.557 -17.923 -45.989 1.00 92.88 328 ALA A O 1
ATOM 2705 N N . CYS A 1 329 ? 31.316 -16.176 -45.336 1.00 92.31 329 CYS A N 1
ATOM 2706 C CA . CYS A 1 329 ? 30.960 -15.768 -46.695 1.00 92.31 329 CYS A CA 1
ATOM 2707 C C . CYS A 1 329 ? 32.176 -15.280 -47.499 1.00 92.31 329 CYS A C 1
ATOM 2709 O O . CYS A 1 329 ? 32.306 -15.632 -48.673 1.00 92.31 329 CYS A O 1
ATOM 2711 N N . ILE A 1 330 ? 33.075 -14.499 -46.889 1.00 91.00 330 ILE A N 1
ATOM 2712 C CA . ILE A 1 330 ? 34.312 -14.026 -47.534 1.00 91.00 330 ILE A CA 1
ATOM 2713 C C . ILE A 1 330 ? 35.224 -15.207 -47.887 1.00 91.00 330 ILE A C 1
ATOM 271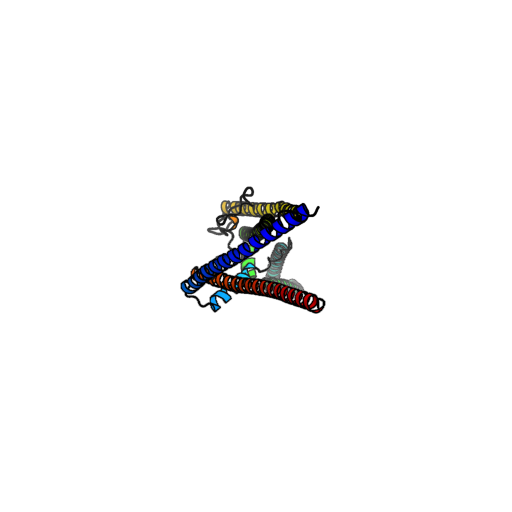5 O O . ILE A 1 330 ? 35.730 -15.282 -49.010 1.00 91.00 330 ILE A O 1
ATOM 2719 N N . GLU A 1 331 ? 35.408 -16.155 -46.968 1.00 90.81 331 GLU A N 1
ATOM 2720 C CA . GLU A 1 331 ? 36.199 -17.369 -47.201 1.00 90.81 331 GLU A CA 1
ATOM 2721 C C . GLU A 1 331 ? 35.610 -18.211 -48.339 1.00 90.81 331 GLU A C 1
ATOM 2723 O O . GLU A 1 331 ? 36.336 -18.608 -49.253 1.00 90.81 331 GLU A O 1
ATOM 2728 N N . ALA A 1 332 ? 34.291 -18.425 -48.342 1.00 89.75 332 ALA A N 1
ATOM 2729 C CA . ALA A 1 332 ? 33.601 -19.149 -49.407 1.00 89.75 332 ALA A CA 1
ATOM 2730 C C . ALA A 1 332 ? 33.771 -18.470 -50.777 1.00 89.75 332 ALA A C 1
ATOM 2732 O O . ALA A 1 332 ? 34.096 -19.139 -51.759 1.00 89.75 332 ALA A O 1
ATOM 2733 N N . ALA A 1 333 ? 33.617 -17.144 -50.848 1.00 84.62 333 ALA A N 1
ATOM 2734 C CA . ALA A 1 333 ? 33.816 -16.381 -52.079 1.00 84.62 333 ALA A CA 1
ATOM 2735 C C . ALA A 1 333 ? 35.267 -16.464 -52.585 1.00 84.62 333 ALA A C 1
ATOM 2737 O O . ALA A 1 333 ? 35.505 -16.644 -53.779 1.00 84.62 333 ALA A O 1
ATOM 2738 N N . THR A 1 334 ? 36.240 -16.399 -51.674 1.00 83.25 334 THR A N 1
ATOM 2739 C CA . THR A 1 334 ? 37.669 -16.503 -52.008 1.00 83.25 334 THR A CA 1
ATOM 2740 C C . THR A 1 334 ? 38.021 -17.896 -52.538 1.00 83.25 334 THR A C 1
ATOM 2742 O O . THR A 1 334 ? 38.780 -18.031 -53.498 1.00 83.25 334 THR A O 1
ATOM 2745 N N . ASN A 1 335 ? 37.439 -18.946 -51.953 1.00 78.50 335 ASN A N 1
ATOM 2746 C CA . ASN A 1 335 ? 37.636 -20.323 -52.403 1.00 78.50 335 ASN A CA 1
ATOM 2747 C C . ASN A 1 335 ? 36.971 -20.600 -53.762 1.00 78.50 335 ASN A C 1
ATOM 2749 O O . ASN A 1 335 ? 37.548 -21.311 -54.585 1.00 78.50 335 ASN A O 1
ATOM 2753 N N . LEU A 1 336 ? 35.808 -20.000 -54.036 1.00 71.12 336 LEU A N 1
ATOM 2754 C CA . LEU A 1 336 ? 35.161 -20.062 -55.352 1.00 71.12 336 LEU A CA 1
ATOM 2755 C C . LEU A 1 336 ? 36.002 -19.375 -56.438 1.00 71.12 336 LEU A C 1
ATOM 2757 O O . LEU A 1 336 ? 36.191 -19.958 -57.502 1.00 71.12 336 LEU A O 1
ATOM 2761 N N . GLY A 1 337 ? 36.567 -18.196 -56.149 1.00 62.50 337 GLY A N 1
ATOM 2762 C CA . GLY A 1 337 ? 37.469 -17.489 -57.070 1.00 62.50 337 GLY A CA 1
ATOM 2763 C C . GLY A 1 337 ? 38.752 -18.272 -57.379 1.00 62.50 337 GLY A C 1
ATOM 2764 O O . GLY A 1 337 ? 39.190 -18.338 -58.523 1.00 62.50 337 GLY A O 1
ATOM 2765 N N . ARG A 1 338 ? 39.311 -18.969 -56.382 1.00 58.16 338 ARG A N 1
ATOM 2766 C CA . ARG A 1 338 ? 40.462 -19.865 -56.593 1.00 58.16 338 ARG A CA 1
ATOM 2767 C C . ARG A 1 338 ? 40.121 -21.100 -57.432 1.00 58.16 338 ARG A C 1
ATOM 2769 O O . ARG A 1 338 ? 40.972 -21.564 -58.181 1.00 58.16 338 ARG A O 1
ATOM 2776 N N . CYS A 1 339 ? 38.902 -21.638 -57.337 1.00 53.59 339 CYS A N 1
ATOM 2777 C CA . CYS A 1 339 ? 38.462 -22.746 -58.195 1.00 53.59 339 CYS A CA 1
ATOM 2778 C C . CYS A 1 339 ? 38.240 -22.318 -59.654 1.00 53.59 339 CYS A C 1
ATOM 2780 O O . CYS A 1 339 ? 38.535 -23.105 -60.549 1.00 53.59 339 CYS A O 1
ATOM 2782 N N . SER A 1 340 ? 37.771 -21.092 -59.922 1.00 52.41 340 SER A N 1
ATOM 2783 C CA . SER A 1 340 ? 37.644 -20.590 -61.302 1.00 52.41 340 SER A CA 1
ATOM 2784 C C . SER A 1 340 ? 38.996 -20.370 -61.991 1.00 52.41 340 SER A C 1
ATOM 2786 O O . SER A 1 340 ? 39.105 -20.585 -63.198 1.00 52.41 340 SER A O 1
ATOM 2788 N N . ASP A 1 341 ? 40.038 -20.031 -61.231 1.00 50.81 341 ASP A N 1
ATOM 2789 C CA . ASP A 1 341 ? 41.388 -19.832 -61.774 1.00 50.81 341 ASP A CA 1
ATOM 2790 C C . ASP A 1 341 ? 42.108 -21.159 -62.091 1.00 50.81 341 ASP A C 1
ATOM 2792 O O . ASP A 1 341 ? 42.971 -21.199 -62.964 1.00 50.81 341 ASP A O 1
ATOM 2796 N N . ILE A 1 342 ? 41.726 -22.270 -61.446 1.00 52.22 342 ILE A N 1
ATOM 2797 C CA . ILE A 1 342 ? 42.310 -23.607 -61.691 1.00 52.22 342 ILE A CA 1
ATOM 2798 C C . ILE A 1 342 ? 41.693 -24.299 -62.923 1.00 52.22 342 ILE A C 1
ATOM 2800 O O . ILE A 1 342 ? 42.323 -25.169 -63.513 1.00 52.22 342 ILE A O 1
ATOM 2804 N N . VAL A 1 343 ? 40.493 -23.898 -63.359 1.00 50.12 343 VAL A N 1
ATOM 2805 C CA . VAL A 1 343 ? 39.831 -24.441 -64.569 1.00 50.12 343 VAL A CA 1
ATOM 2806 C C . VAL A 1 343 ? 40.241 -23.676 -65.847 1.00 50.12 343 VAL A C 1
ATOM 2808 O O . VAL A 1 343 ? 39.784 -23.995 -66.940 1.00 50.12 343 VAL A O 1
ATOM 2811 N N . SER A 1 344 ? 41.128 -22.681 -65.725 1.00 48.72 344 SER A N 1
ATOM 2812 C CA . SER A 1 344 ? 41.557 -21.797 -66.822 1.00 48.72 344 SER A CA 1
ATOM 2813 C C . SER A 1 344 ? 42.978 -22.077 -67.352 1.00 48.72 344 SER A C 1
ATOM 2815 O O . SER A 1 344 ? 43.576 -21.201 -67.978 1.00 48.72 344 SER A O 1
ATOM 2817 N N . VAL A 1 345 ? 43.521 -23.277 -67.119 1.00 40.91 345 VAL A N 1
ATOM 2818 C CA . VAL A 1 345 ? 44.776 -23.784 -67.717 1.00 40.91 345 VAL A CA 1
ATOM 2819 C C . VAL A 1 345 ? 44.456 -25.042 -68.504 1.00 40.91 345 VAL A C 1
ATOM 2821 O O . VAL A 1 345 ? 44.961 -25.156 -69.644 1.00 40.91 345 VAL A O 1
#

pLDDT: mean 79.28, std 14.39, range [40.91, 96.88]

Secondary structure (DSSP, 8-state):
-HHHHHHHHHHHHHHHHHHHHHHHHHHHHHHHHHHHHHHHHHHHHHHTT--HHHHHHHHHHHHHHHTSPPP---TTHHHHHHHHHHHHHHHHHHHHHHHHHHHHHHH-TT--HHHHHHHHHHHHHHHHHHHHHHHHHHHHHHHHHHHHHHHHHHHHH-HHHHHHHHHHHHHHHHHHHHHHHHHHHHHHHHHHHH-SSS-HHHHHHHHHHHHHHHHHHHHHHHHHHHHHHHHHHHHHTT-SPTTPPPPPPPPSSSTTS--TT-TTS--TTT---S--SS--HHHH-HHHHHHHHHHHHHHHHHHHHHHHHHHHHHHHHHHHHHHHHHHHHHHHHHHHHHHHHHTT-

Organism: NC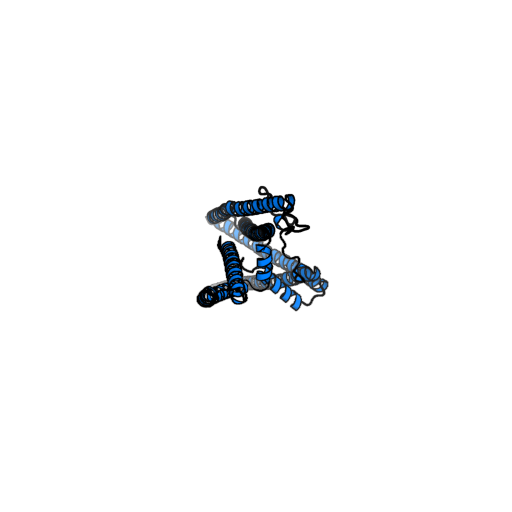BI:txid2804958